Protein AF-A0A9D6LE09-F1 (afdb_monomer)

Foldseek 3Di:
DAPVVLVVLVVCCVVVVDPVVRSVVVPVVAQFDPVLPPVVDTDRNCCCVVPVAAAEAEPPPDDLVRSVSNVVVSLVNDLHKYKYFDADPVSVVSCCVVQVVWDDDVVRNMIIDNDPPPPPCPVVLVVLQPDQEEEAEDFDQLCGQLVSLVSHPHAYEYEFELDDDDVRPRRPNNQVNQVPRPRPRYDYDPYPPSPVSVVVRVVSVVVVVVDVVVDDPD

Sequence (218 aa):
MDHKDLLKLLEEVVKGSVHPEVAAEKLARGPFRRDDELGFANLDHHRSIRHHLGEVVYGESKTCEQLLAIVERFAASAAVPVLSTRLNDEKRAALRERFPQGRENAAARTFTVHAPAVKTSASKIDGVQKASAVVAVAGMEGALPSVVAGLVRAPVFAVPTSVGYGASFGGLAALLAMLNTCAPGVTVSNIDNGFSAAYAACNVVRLLREARREGPVS

Mean predicted aligned error: 16.24 Å

Nearest PDB structures (foldseek):
  8std-assembly3_E  TM=4.845E-01  e=1.124E-14  Lactiplantibacillus plantarum WCFS1
  7mj1-assembly2_C  TM=5.399E-01  e=9.325E-14  Lactiplantibacillus plantarum WCFS1
  8stc-assembly2_D  TM=5.247E-01  e=3.822E-13  Lactiplantibacillus plantarum WCFS1
  8std-assembly3_F  TM=5.424E-01  e=4.345E-13  Lactiplantibacillus plantarum WCFS1
  8stc-assembly3_E  TM=5.249E-01  e=2.790E-12  Lactiplantibacillus plantarum WCFS1

Structure (mmCIF, N/CA/C/O backbone):
data_AF-A0A9D6LE09-F1
#
_entry.id   AF-A0A9D6LE09-F1
#
loop_
_atom_site.group_PDB
_atom_site.id
_atom_site.type_symbol
_atom_site.label_atom_id
_atom_site.label_alt_id
_atom_site.label_comp_id
_atom_site.label_asym_id
_atom_site.label_entity_id
_atom_site.label_seq_id
_atom_site.pdbx_PDB_ins_code
_atom_site.Cartn_x
_atom_site.Cartn_y
_atom_site.Cartn_z
_atom_site.occupancy
_atom_site.B_iso_or_equiv
_atom_site.auth_seq_id
_atom_site.auth_comp_id
_atom_site.auth_asym_id
_atom_site.auth_atom_id
_atom_site.pdbx_PDB_model_num
ATOM 1 N N . MET A 1 1 ? 26.197 -9.637 -10.486 1.00 64.62 1 MET A N 1
ATOM 2 C CA . MET A 1 1 ? 26.465 -10.612 -9.407 1.00 64.62 1 MET A CA 1
ATOM 3 C C . MET A 1 1 ? 25.218 -10.638 -8.550 1.00 64.62 1 MET A C 1
ATOM 5 O O . MET A 1 1 ? 24.712 -9.553 -8.288 1.00 64.62 1 MET A O 1
ATOM 9 N N . ASP A 1 2 ? 24.675 -11.803 -8.207 1.00 61.28 2 ASP A N 1
ATOM 10 C CA . ASP A 1 2 ? 23.570 -11.897 -7.244 1.00 61.28 2 ASP A CA 1
ATOM 11 C C . ASP A 1 2 ? 24.097 -12.139 -5.808 1.00 61.28 2 ASP A C 1
ATOM 13 O O . ASP A 1 2 ? 25.307 -12.202 -5.574 1.00 61.28 2 ASP A O 1
ATOM 17 N N . HIS A 1 3 ? 23.207 -12.235 -4.815 1.00 64.06 3 HIS A N 1
ATOM 18 C CA . HIS A 1 3 ? 23.610 -12.455 -3.417 1.00 64.06 3 HIS A CA 1
ATOM 19 C C . HIS A 1 3 ? 24.342 -13.795 -3.206 1.00 64.06 3 HIS A C 1
ATOM 21 O O . HIS A 1 3 ? 25.210 -13.907 -2.341 1.00 64.06 3 HIS A O 1
ATOM 27 N N . LYS A 1 4 ? 24.002 -14.822 -3.989 1.00 66.25 4 LYS A N 1
ATOM 28 C CA . LYS A 1 4 ? 24.579 -16.164 -3.875 1.00 66.25 4 LYS A CA 1
ATOM 29 C C . LYS A 1 4 ? 25.984 -16.196 -4.477 1.00 66.25 4 LYS A C 1
ATOM 31 O O . LYS A 1 4 ? 26.892 -16.761 -3.873 1.00 66.25 4 LYS A O 1
ATOM 36 N N . ASP A 1 5 ? 26.171 -15.522 -5.609 1.00 71.75 5 ASP A N 1
ATOM 37 C CA . ASP A 1 5 ? 27.468 -15.285 -6.239 1.00 71.75 5 ASP A CA 1
ATOM 38 C C . ASP A 1 5 ? 28.403 -14.487 -5.319 1.00 71.75 5 ASP A C 1
ATOM 40 O O . ASP A 1 5 ? 29.590 -14.796 -5.225 1.00 71.75 5 ASP A O 1
ATOM 44 N N . LEU A 1 6 ? 27.871 -13.475 -4.621 1.00 75.31 6 LEU A N 1
ATOM 45 C CA . LEU A 1 6 ? 28.635 -12.662 -3.675 1.00 75.31 6 LEU A CA 1
ATOM 46 C C . LEU A 1 6 ? 29.128 -13.497 -2.491 1.00 75.31 6 LEU A C 1
ATOM 48 O O . LEU A 1 6 ? 30.311 -13.454 -2.165 1.00 75.31 6 LEU A O 1
ATOM 52 N N . LEU A 1 7 ? 28.242 -14.282 -1.870 1.00 78.88 7 LEU A N 1
ATOM 53 C CA . LEU A 1 7 ? 28.623 -15.172 -0.771 1.00 78.88 7 LEU A CA 1
ATOM 54 C C . LEU A 1 7 ? 29.677 -16.186 -1.211 1.00 78.88 7 LEU A C 1
ATOM 56 O O . LEU A 1 7 ? 30.660 -16.388 -0.504 1.00 78.88 7 LEU A O 1
ATOM 60 N N . LYS A 1 8 ? 29.521 -16.763 -2.405 1.00 81.69 8 LYS A N 1
ATOM 61 C CA . LYS A 1 8 ? 30.507 -17.685 -2.968 1.00 81.69 8 LYS A CA 1
ATOM 62 C C . LYS A 1 8 ? 31.866 -17.012 -3.185 1.00 81.69 8 LYS A C 1
ATOM 64 O O . LYS A 1 8 ? 32.886 -17.585 -2.820 1.00 81.69 8 LYS A O 1
ATOM 69 N N . LEU A 1 9 ? 31.890 -15.787 -3.714 1.00 80.88 9 LEU A N 1
ATOM 70 C CA . LEU A 1 9 ? 33.126 -15.020 -3.883 1.00 80.88 9 LEU A CA 1
ATOM 71 C C . LEU A 1 9 ? 33.801 -14.730 -2.533 1.00 80.88 9 LEU A C 1
ATOM 73 O O . LEU A 1 9 ? 35.017 -14.856 -2.417 1.00 80.88 9 LEU A O 1
ATOM 77 N N . LEU A 1 10 ? 33.027 -14.375 -1.505 1.00 82.88 10 LEU A N 1
ATOM 78 C CA . LEU A 1 10 ? 33.550 -14.145 -0.155 1.00 82.88 10 LEU A CA 1
ATOM 79 C C . LEU A 1 10 ? 34.091 -15.437 0.474 1.00 82.88 10 LEU A C 1
ATOM 81 O O . LEU A 1 10 ? 35.157 -15.416 1.084 1.00 82.88 10 LEU A O 1
ATOM 85 N N . GLU A 1 11 ? 33.417 -16.572 0.283 1.00 87.50 11 GLU A N 1
ATOM 86 C CA . GLU A 1 11 ? 33.920 -17.882 0.712 1.00 87.50 11 GLU A CA 1
ATOM 87 C C . GLU A 1 11 ? 35.229 -18.262 0.010 1.00 87.50 11 GLU A C 1
ATOM 89 O O . GLU A 1 11 ? 36.125 -18.822 0.640 1.00 87.50 11 GLU A O 1
ATOM 94 N N . GLU A 1 12 ? 35.364 -17.960 -1.282 1.00 84.56 12 GLU A N 1
ATOM 95 C CA . GLU A 1 12 ? 36.593 -18.191 -2.049 1.00 84.56 12 GLU A CA 1
ATOM 96 C C . GLU A 1 12 ? 37.754 -17.311 -1.557 1.00 84.56 12 GLU A C 1
ATOM 98 O O . GLU A 1 12 ? 38.899 -17.767 -1.542 1.00 84.56 12 GLU A O 1
ATOM 103 N N . VAL A 1 13 ? 37.473 -16.091 -1.085 1.00 89.44 13 VAL A N 1
ATOM 104 C CA . VAL A 1 13 ? 38.469 -15.228 -0.426 1.00 89.44 13 VAL A CA 1
ATOM 105 C C . VAL A 1 13 ? 38.877 -15.800 0.932 1.00 89.44 13 VAL A C 1
ATOM 107 O O . VAL A 1 13 ? 40.068 -15.904 1.217 1.00 89.44 13 VAL A O 1
ATOM 110 N N . VAL A 1 14 ? 37.914 -16.244 1.748 1.00 90.06 14 VAL A N 1
ATOM 111 C CA . VAL A 1 14 ? 38.185 -16.880 3.053 1.00 90.06 14 VAL A CA 1
ATOM 112 C C . VAL A 1 14 ? 39.019 -18.156 2.894 1.00 90.06 14 VAL A C 1
ATOM 114 O O . VAL A 1 14 ? 39.905 -18.419 3.702 1.00 90.06 14 VAL A O 1
ATOM 117 N N . LYS A 1 15 ? 38.780 -18.933 1.832 1.00 90.81 15 LYS A N 1
ATOM 118 C CA . 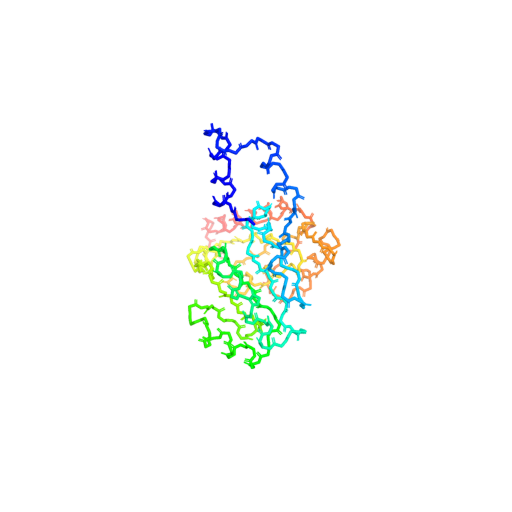LYS A 1 15 ? 39.552 -20.141 1.488 1.00 90.81 15 LYS A CA 1
ATOM 119 C C . LYS A 1 15 ? 40.916 -19.840 0.849 1.00 90.81 15 LYS A C 1
ATOM 121 O O . LYS A 1 15 ? 41.632 -20.775 0.502 1.00 90.81 15 LYS A O 1
ATOM 126 N N . GLY A 1 16 ? 41.267 -18.567 0.644 1.00 86.25 16 GLY A N 1
ATOM 127 C CA . GLY A 1 16 ? 42.520 -18.143 0.008 1.00 86.25 16 GLY A CA 1
ATOM 128 C C . GLY A 1 16 ? 42.601 -18.437 -1.493 1.00 86.25 16 GLY A C 1
ATOM 129 O O . GLY A 1 16 ? 43.662 -18.302 -2.092 1.00 86.25 16 GLY A O 1
ATOM 130 N N . SER A 1 17 ? 41.491 -18.846 -2.112 1.00 88.06 17 SER A N 1
ATOM 131 C CA . SER A 1 17 ? 41.413 -19.190 -3.538 1.00 88.06 17 SER A CA 1
ATOM 132 C C . SER A 1 17 ? 41.313 -17.949 -4.433 1.00 88.06 17 SER A C 1
ATOM 134 O O . SER A 1 17 ? 41.648 -18.006 -5.614 1.00 88.06 17 SER A O 1
ATOM 136 N N . VAL A 1 18 ? 40.865 -16.819 -3.878 1.00 86.50 18 VAL A N 1
ATOM 137 C CA . VAL A 1 18 ? 40.804 -15.513 -4.546 1.00 86.50 18 VAL A CA 1
ATOM 138 C C . VAL A 1 18 ? 41.470 -14.469 -3.652 1.00 86.50 18 VAL A C 1
ATOM 140 O O . VAL A 1 18 ? 41.096 -14.318 -2.492 1.00 86.50 18 VAL A O 1
ATOM 143 N N . HIS A 1 19 ? 42.444 -13.726 -4.186 1.00 87.56 19 HIS A N 1
ATOM 144 C CA . HIS A 1 19 ? 43.082 -12.640 -3.437 1.00 87.56 19 HIS A CA 1
ATOM 145 C C . HIS A 1 19 ? 42.076 -11.496 -3.187 1.00 87.56 19 HIS A C 1
ATOM 147 O O . HIS A 1 19 ? 41.323 -11.159 -4.110 1.00 87.56 19 HIS A O 1
ATOM 153 N N . PRO A 1 20 ? 42.057 -10.862 -1.996 1.00 83.81 20 PRO A N 1
ATOM 154 C CA . PRO A 1 20 ? 41.112 -9.789 -1.671 1.00 83.81 20 PRO A CA 1
ATOM 155 C C . PRO A 1 20 ? 41.082 -8.645 -2.693 1.00 83.81 20 PRO A C 1
ATOM 157 O O . PRO A 1 20 ? 40.014 -8.121 -2.993 1.00 83.81 20 PRO A O 1
ATOM 160 N N . GLU A 1 21 ? 42.226 -8.299 -3.283 1.00 80.38 21 GLU A N 1
ATOM 161 C CA . GLU A 1 21 ? 42.337 -7.256 -4.317 1.00 80.38 21 GLU A CA 1
ATOM 162 C C . GLU A 1 21 ? 41.597 -7.640 -5.607 1.00 80.38 21 GLU A C 1
ATOM 164 O O . GLU A 1 21 ? 40.869 -6.832 -6.178 1.00 80.38 21 GLU A O 1
ATOM 169 N N . VAL A 1 22 ? 41.688 -8.907 -6.017 1.00 78.38 22 VAL A N 1
ATOM 170 C CA . VAL A 1 22 ? 40.982 -9.436 -7.195 1.00 78.38 22 VAL A CA 1
ATOM 171 C C . VAL A 1 22 ? 39.473 -9.507 -6.938 1.00 78.38 22 VAL A C 1
ATOM 173 O O . VAL A 1 22 ? 38.665 -9.251 -7.835 1.00 78.38 22 VAL A O 1
ATOM 176 N N . ALA A 1 23 ? 39.063 -9.834 -5.710 1.00 78.56 23 ALA A N 1
ATOM 177 C CA . ALA A 1 23 ? 37.659 -9.771 -5.312 1.00 78.56 23 ALA A CA 1
ATOM 178 C C . ALA A 1 23 ? 37.141 -8.322 -5.298 1.00 78.56 23 ALA A C 1
ATOM 180 O O . ALA A 1 23 ? 36.052 -8.061 -5.812 1.00 78.56 23 ALA A O 1
ATOM 181 N N . ALA A 1 24 ? 37.934 -7.376 -4.785 1.00 76.88 24 ALA A N 1
ATOM 182 C CA . ALA A 1 24 ? 37.601 -5.956 -4.768 1.00 76.88 24 ALA A CA 1
ATOM 183 C C . ALA A 1 24 ? 37.444 -5.388 -6.186 1.00 76.88 24 ALA A C 1
ATOM 185 O O . ALA A 1 24 ? 36.467 -4.691 -6.445 1.00 76.88 24 ALA A O 1
ATOM 186 N N . GLU A 1 25 ? 38.311 -5.750 -7.137 1.00 73.38 25 GLU A N 1
ATOM 187 C CA . GLU A 1 25 ? 38.154 -5.362 -8.546 1.00 73.38 25 GLU A CA 1
ATOM 188 C C . GLU A 1 25 ? 36.877 -5.933 -9.178 1.00 73.38 25 GLU A C 1
ATOM 190 O O . GLU A 1 25 ? 36.169 -5.228 -9.902 1.00 73.38 25 GLU A O 1
ATOM 195 N N . LYS A 1 26 ? 36.536 -7.198 -8.890 1.00 69.31 26 LYS A N 1
ATOM 196 C CA . LYS A 1 26 ? 35.285 -7.814 -9.366 1.00 69.31 26 LYS A CA 1
ATOM 197 C C . LYS A 1 26 ? 34.045 -7.103 -8.816 1.00 69.31 26 LYS A C 1
ATOM 199 O O . LYS A 1 26 ? 33.058 -6.989 -9.539 1.00 69.31 26 LYS A O 1
ATOM 204 N N . LEU A 1 27 ? 34.100 -6.605 -7.581 1.00 69.88 27 LEU A N 1
ATOM 205 C CA . LEU A 1 27 ? 33.035 -5.803 -6.969 1.00 69.88 27 LEU A CA 1
ATOM 206 C C . LEU A 1 27 ? 33.007 -4.365 -7.517 1.00 69.88 27 LEU A C 1
ATOM 208 O O . LEU A 1 27 ? 31.929 -3.817 -7.757 1.00 69.88 27 LEU A O 1
ATOM 212 N N . ALA A 1 28 ? 34.178 -3.777 -7.778 1.00 64.12 28 ALA A N 1
ATOM 213 C CA . ALA A 1 28 ? 34.346 -2.415 -8.286 1.00 64.12 28 ALA A CA 1
ATOM 214 C C . ALA A 1 28 ? 33.878 -2.236 -9.740 1.00 64.12 28 ALA A C 1
ATOM 216 O O . ALA A 1 28 ? 33.571 -1.116 -10.145 1.00 64.12 28 ALA A O 1
ATOM 217 N N . ARG A 1 29 ? 33.746 -3.324 -10.518 1.00 63.09 29 ARG A N 1
ATOM 218 C CA . ARG A 1 29 ? 33.153 -3.298 -11.874 1.00 63.09 29 ARG A CA 1
ATOM 219 C C . ARG A 1 29 ? 31.690 -2.826 -11.907 1.00 63.09 29 ARG A C 1
ATOM 221 O O . ARG A 1 29 ? 31.196 -2.506 -12.984 1.00 63.09 29 ARG A O 1
ATOM 228 N N . GLY A 1 30 ? 31.029 -2.705 -10.754 1.00 55.38 30 GLY A N 1
ATOM 229 C CA . GLY A 1 30 ? 29.720 -2.066 -10.641 1.00 55.38 30 GLY A CA 1
ATOM 230 C C . GLY A 1 30 ? 28.547 -2.939 -11.123 1.00 55.38 30 GLY A C 1
ATOM 231 O O . GLY A 1 30 ? 28.732 -4.109 -11.447 1.00 55.38 30 GLY A O 1
ATOM 232 N N . PRO A 1 31 ? 27.314 -2.396 -11.118 1.00 55.25 31 PRO A N 1
ATOM 233 C CA . PRO A 1 31 ? 26.071 -3.153 -11.330 1.00 55.25 31 PRO A CA 1
ATOM 234 C C . PRO A 1 31 ? 25.838 -3.704 -12.739 1.00 55.25 31 PRO A C 1
ATOM 236 O O . PRO A 1 31 ? 24.946 -4.536 -12.923 1.00 55.25 31 PRO A O 1
ATOM 239 N N . PHE A 1 32 ? 26.614 -3.233 -13.713 1.00 53.47 32 PHE A N 1
ATOM 240 C CA . PHE A 1 32 ? 26.412 -3.473 -15.135 1.00 53.47 32 PHE A CA 1
ATOM 241 C C . PHE A 1 32 ? 27.483 -4.442 -15.641 1.00 53.47 32 PHE A C 1
ATOM 243 O O . PHE A 1 32 ? 28.681 -4.168 -15.554 1.00 53.47 32 PHE A O 1
ATOM 250 N N . ARG A 1 33 ? 27.070 -5.603 -16.152 1.00 57.62 33 ARG A N 1
ATOM 251 C CA . ARG A 1 33 ? 27.980 -6.550 -16.810 1.00 57.62 33 ARG A CA 1
ATOM 252 C C . ARG A 1 33 ? 28.141 -6.124 -18.271 1.00 57.62 33 ARG A C 1
ATOM 254 O O . ARG A 1 33 ? 27.142 -6.022 -18.971 1.00 57.62 33 ARG A O 1
ATOM 261 N N . ARG A 1 34 ? 29.381 -5.921 -18.738 1.00 51.19 34 ARG A N 1
ATOM 262 C CA . ARG A 1 34 ? 29.665 -5.570 -20.150 1.00 51.19 34 ARG A CA 1
ATOM 263 C C . ARG A 1 34 ? 29.184 -6.648 -21.129 1.00 51.19 34 ARG A C 1
ATOM 265 O O . ARG A 1 34 ? 28.843 -6.343 -22.260 1.00 51.19 34 ARG A O 1
ATOM 272 N N . ASP A 1 35 ? 29.111 -7.890 -20.662 1.00 51.97 35 ASP A N 1
ATOM 273 C CA . ASP A 1 35 ? 28.724 -9.065 -21.447 1.00 51.97 35 ASP A CA 1
ATOM 274 C C . ASP A 1 35 ? 27.186 -9.262 -21.507 1.00 51.97 35 ASP A C 1
ATOM 276 O O . ASP A 1 35 ? 26.704 -10.142 -22.217 1.00 51.97 35 ASP A O 1
ATOM 280 N N . ASP A 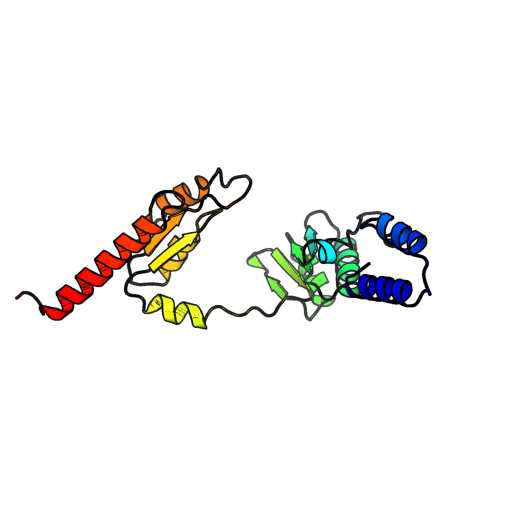1 36 ? 26.417 -8.459 -20.751 1.00 52.56 36 ASP A N 1
ATOM 281 C CA . ASP A 1 36 ? 24.944 -8.502 -20.631 1.00 52.56 36 ASP A CA 1
ATOM 282 C C . ASP A 1 36 ? 24.262 -7.233 -21.190 1.00 52.56 36 ASP A C 1
ATOM 284 O O . ASP A 1 36 ? 23.060 -7.025 -20.996 1.00 52.56 36 ASP A O 1
ATOM 288 N N . GLU A 1 37 ? 25.003 -6.364 -21.880 1.00 55.97 37 GLU A N 1
ATOM 289 C CA . GLU A 1 37 ? 24.429 -5.196 -22.546 1.00 55.97 37 GLU A CA 1
ATOM 290 C C . GLU A 1 37 ? 23.593 -5.649 -23.746 1.00 55.97 37 GLU A C 1
ATOM 292 O O . GLU A 1 37 ? 24.106 -6.113 -24.762 1.00 55.97 37 GLU A O 1
ATOM 297 N N . LEU A 1 38 ? 22.273 -5.476 -23.653 1.00 60.38 38 LEU A N 1
ATOM 298 C CA . LEU A 1 38 ? 21.347 -5.815 -24.737 1.00 60.38 38 LEU A CA 1
ATOM 299 C C . LEU A 1 38 ? 21.451 -4.842 -25.932 1.00 60.38 38 LEU A C 1
ATOM 301 O O . LEU A 1 38 ? 20.648 -4.910 -26.855 1.00 60.38 38 LEU A O 1
ATOM 305 N N . GLY A 1 39 ? 22.375 -3.876 -25.905 1.00 59.19 39 GLY A N 1
ATOM 306 C CA . GLY A 1 39 ? 22.512 -2.802 -26.897 1.00 59.19 39 GLY A CA 1
ATOM 307 C C . GLY A 1 39 ? 21.420 -1.722 -26.823 1.00 59.19 39 GLY A C 1
ATOM 308 O O . GLY A 1 39 ? 21.651 -0.590 -27.233 1.00 59.19 39 GLY A O 1
ATOM 309 N N . PHE A 1 40 ? 20.251 -2.034 -26.253 1.00 63.53 40 PHE A N 1
ATOM 310 C CA . PHE A 1 40 ? 19.122 -1.107 -26.067 1.00 63.53 40 PHE A CA 1
ATOM 311 C C . PHE A 1 40 ? 18.756 -0.847 -24.594 1.00 63.53 40 PHE A C 1
ATOM 313 O O . PHE A 1 40 ? 17.870 -0.037 -24.312 1.00 63.53 40 PHE A O 1
ATOM 320 N N . ALA A 1 41 ? 19.392 -1.540 -23.645 1.00 54.22 41 ALA A N 1
ATOM 321 C CA . ALA A 1 41 ? 19.169 -1.352 -22.213 1.00 54.22 41 ALA A CA 1
ATOM 322 C C . ALA A 1 41 ? 20.382 -1.807 -21.388 1.00 54.22 41 ALA A C 1
ATOM 324 O O . ALA A 1 41 ? 20.922 -2.887 -21.625 1.00 54.22 41 ALA A O 1
ATOM 325 N N . ASN A 1 42 ? 20.733 -1.015 -20.370 1.00 64.00 42 ASN A N 1
ATOM 326 C CA . ASN A 1 42 ? 21.735 -1.372 -19.366 1.00 64.00 42 ASN A CA 1
ATOM 327 C C . ASN A 1 42 ? 21.032 -1.981 -18.151 1.00 64.00 42 ASN A C 1
ATOM 329 O O . ASN A 1 42 ? 20.235 -1.313 -17.489 1.00 64.00 42 ASN A O 1
ATOM 333 N N . LEU A 1 43 ? 21.307 -3.254 -17.872 1.00 63.16 43 LEU A N 1
ATOM 334 C CA . LEU A 1 43 ? 20.669 -3.998 -16.788 1.00 63.16 43 LEU A CA 1
ATOM 335 C C . LEU A 1 43 ? 21.460 -3.834 -15.482 1.00 63.16 43 LEU A C 1
ATOM 337 O O . LEU A 1 43 ? 22.631 -4.204 -15.406 1.00 63.16 43 LEU A O 1
ATOM 341 N N . ASP A 1 44 ? 20.819 -3.282 -14.448 1.00 63.94 44 ASP A N 1
ATOM 342 C CA . ASP A 1 44 ? 21.384 -3.188 -13.096 1.00 63.94 44 ASP A CA 1
ATOM 343 C C . ASP A 1 44 ? 21.111 -4.489 -12.337 1.00 63.94 44 ASP A C 1
ATOM 345 O O . ASP A 1 44 ? 20.024 -4.701 -11.810 1.00 63.94 44 ASP A O 1
ATOM 349 N N . HIS A 1 45 ? 22.105 -5.371 -12.267 1.00 63.56 45 HIS A N 1
ATOM 350 C CA . HIS A 1 45 ? 21.962 -6.648 -11.567 1.00 63.56 45 HIS A CA 1
ATOM 351 C C . HIS A 1 45 ? 22.291 -6.5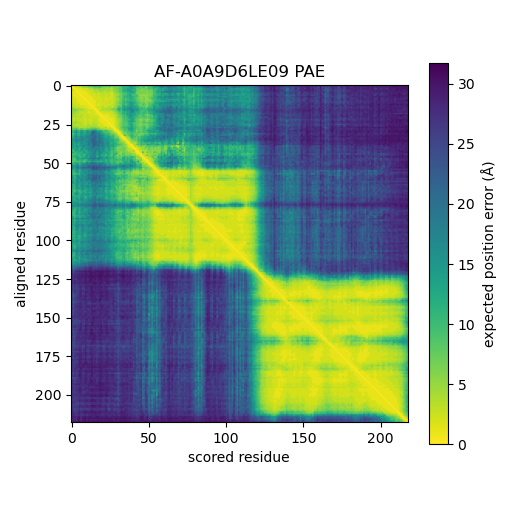67 -10.065 1.00 63.56 45 HIS A C 1
ATOM 353 O O . HIS A 1 45 ? 22.035 -7.531 -9.346 1.00 63.56 45 HIS A O 1
ATOM 359 N N . HIS A 1 46 ? 22.857 -5.458 -9.560 1.00 60.84 46 HIS A N 1
ATOM 360 C CA . HIS A 1 46 ? 23.197 -5.323 -8.128 1.00 60.84 46 HIS A CA 1
ATOM 361 C C . HIS A 1 46 ? 22.074 -4.691 -7.306 1.00 60.84 46 HIS A C 1
ATOM 363 O O . HIS A 1 46 ? 22.186 -4.577 -6.083 1.00 60.84 46 HIS A O 1
ATOM 369 N N . ARG A 1 47 ? 20.983 -4.260 -7.937 1.00 54.28 47 ARG A N 1
ATOM 370 C CA . ARG A 1 47 ? 19.849 -3.655 -7.237 1.00 54.28 47 ARG A CA 1
ATOM 371 C C . ARG A 1 47 ? 19.215 -4.590 -6.203 1.00 54.28 47 ARG A C 1
ATOM 373 O O . ARG A 1 47 ? 18.889 -4.141 -5.105 1.00 54.28 47 ARG A O 1
ATOM 380 N N . SER A 1 48 ? 19.123 -5.885 -6.505 1.00 53.25 48 SER A N 1
ATOM 381 C CA . SER A 1 48 ? 18.627 -6.918 -5.581 1.00 53.25 48 SER A CA 1
ATOM 382 C C . SER A 1 48 ? 19.504 -7.061 -4.326 1.00 53.25 48 SER A C 1
ATOM 384 O O . SER A 1 48 ? 18.978 -7.236 -3.226 1.00 53.25 48 SER A O 1
ATOM 386 N N . ILE A 1 49 ? 20.826 -6.900 -4.473 1.00 53.50 49 ILE A N 1
ATOM 387 C CA . ILE A 1 49 ? 21.806 -6.901 -3.375 1.00 53.50 49 ILE A CA 1
ATOM 388 C C . ILE A 1 49 ? 21.663 -5.640 -2.517 1.00 53.50 49 ILE A C 1
ATOM 390 O O . ILE A 1 49 ? 21.745 -5.717 -1.296 1.00 53.50 49 ILE A O 1
ATOM 394 N N . ARG A 1 50 ? 21.436 -4.477 -3.140 1.00 52.09 50 ARG A N 1
ATOM 395 C CA . ARG A 1 50 ? 21.383 -3.186 -2.434 1.00 52.09 50 ARG A CA 1
ATOM 396 C C . ARG A 1 50 ? 20.050 -2.905 -1.743 1.00 52.09 50 ARG A C 1
ATOM 398 O O . ARG A 1 50 ? 20.032 -2.161 -0.767 1.00 52.09 50 ARG A O 1
ATOM 405 N N . HIS A 1 51 ? 18.943 -3.447 -2.254 1.00 44.72 51 HIS A N 1
ATOM 406 C CA . HIS A 1 51 ? 17.603 -3.026 -1.827 1.00 44.72 51 HIS A CA 1
ATOM 407 C C . HIS A 1 51 ? 16.615 -4.160 -1.537 1.00 44.72 51 HIS A C 1
ATOM 409 O O . HIS A 1 51 ? 15.508 -3.864 -1.097 1.00 44.72 51 HIS A O 1
ATOM 415 N N . HIS A 1 52 ? 16.965 -5.428 -1.787 1.00 48.03 52 HIS A N 1
ATOM 416 C CA . HIS A 1 52 ? 16.069 -6.586 -1.604 1.00 48.03 52 HIS A CA 1
ATOM 417 C C . HIS A 1 52 ? 14.706 -6.477 -2.324 1.00 48.03 52 HIS A C 1
ATOM 419 O O . HIS A 1 52 ? 13.765 -7.202 -2.002 1.00 48.03 52 HIS A O 1
ATOM 425 N N . LEU A 1 53 ? 14.580 -5.572 -3.298 1.00 43.91 53 LEU A N 1
ATOM 426 C CA . LEU A 1 53 ? 13.356 -5.309 -4.049 1.00 43.91 53 LEU A CA 1
ATOM 427 C C . LEU A 1 53 ? 13.461 -5.915 -5.450 1.00 43.91 53 LEU A C 1
ATOM 429 O O . LEU A 1 53 ? 14.539 -5.956 -6.041 1.00 43.91 53 LEU A O 1
ATOM 433 N N . GLY A 1 54 ? 12.324 -6.386 -5.960 1.00 58.19 54 GLY A N 1
ATOM 434 C CA . GLY A 1 54 ? 12.197 -6.896 -7.321 1.00 58.19 54 GLY A CA 1
ATOM 435 C C . GLY A 1 54 ? 12.466 -5.837 -8.396 1.00 58.19 54 GLY A C 1
ATOM 436 O O . GLY A 1 54 ? 12.367 -4.634 -8.141 1.00 58.19 54 GLY A O 1
ATOM 437 N N . GLU A 1 55 ? 12.785 -6.279 -9.609 1.00 70.00 55 GLU A N 1
ATOM 438 C CA . GLU A 1 55 ? 13.054 -5.387 -10.738 1.00 70.00 55 GLU A CA 1
ATOM 439 C C . GLU A 1 55 ? 11.778 -4.842 -11.369 1.00 70.00 55 GLU A C 1
ATOM 441 O O . GLU A 1 55 ? 10.760 -5.531 -11.427 1.00 70.00 55 GLU A O 1
ATOM 446 N N . VAL A 1 56 ? 11.825 -3.604 -11.873 1.00 74.62 56 VAL A N 1
ATOM 447 C CA . VAL A 1 56 ? 10.684 -2.981 -12.561 1.00 74.62 56 VAL A CA 1
ATOM 448 C C . VAL A 1 56 ? 11.064 -2.632 -13.992 1.00 74.62 56 VAL A C 1
ATOM 450 O O . VAL A 1 56 ? 11.938 -1.802 -14.232 1.00 74.62 56 VAL A O 1
ATOM 453 N N . VAL A 1 57 ? 10.359 -3.222 -14.955 1.00 82.31 57 VAL A N 1
ATOM 454 C CA . VAL A 1 57 ? 10.560 -2.981 -16.383 1.00 82.31 57 VAL A CA 1
ATOM 455 C C . VAL A 1 57 ? 9.459 -2.062 -16.904 1.00 82.31 57 VAL A C 1
ATOM 457 O O . VAL A 1 57 ? 8.271 -2.386 -16.897 1.00 82.31 57 VAL A O 1
ATOM 460 N N . TYR A 1 58 ? 9.849 -0.884 -17.383 1.00 81.12 58 TYR A N 1
ATOM 461 C CA . TYR A 1 58 ? 8.938 0.028 -18.071 1.00 81.12 58 TYR A CA 1
ATOM 462 C C . TYR A 1 58 ? 8.636 -0.491 -19.483 1.00 81.12 58 TYR A C 1
ATOM 464 O O . TYR A 1 58 ? 9.545 -0.536 -20.313 1.00 81.12 58 TYR A O 1
ATOM 472 N N . GLY A 1 59 ? 7.402 -0.916 -19.755 1.00 81.12 59 GLY A N 1
ATOM 473 C CA . GLY A 1 59 ? 7.046 -1.590 -21.007 1.00 81.12 59 GLY A CA 1
ATOM 474 C C . GLY A 1 59 ? 6.537 -0.680 -22.125 1.00 81.12 59 GLY A C 1
ATOM 475 O O . GLY A 1 59 ? 6.539 -1.102 -23.277 1.00 81.12 59 GLY A O 1
ATOM 476 N N . GLU A 1 60 ? 6.114 0.554 -21.835 1.00 78.38 60 GLU A N 1
ATOM 477 C CA . GLU A 1 60 ? 5.451 1.431 -22.818 1.00 78.38 60 GLU A CA 1
ATOM 478 C C . GLU A 1 60 ? 6.346 1.740 -24.029 1.00 78.38 60 GLU A C 1
ATOM 480 O O . GLU A 1 60 ? 5.911 1.557 -25.163 1.00 78.38 60 GLU A O 1
ATOM 485 N N . SER A 1 61 ? 7.617 2.080 -23.795 1.00 78.88 61 SER A N 1
ATOM 486 C CA . SER A 1 61 ? 8.582 2.459 -24.838 1.00 78.88 61 SER A CA 1
ATOM 487 C C . SER A 1 61 ? 9.354 1.298 -25.482 1.00 78.88 61 SER A C 1
ATOM 489 O O . SER A 1 61 ? 10.190 1.546 -26.344 1.00 78.88 61 SER A O 1
ATOM 491 N N . LYS A 1 62 ? 9.122 0.046 -25.067 1.00 85.31 62 LYS A N 1
ATOM 492 C CA . LYS A 1 62 ? 9.881 -1.130 -25.540 1.00 85.31 62 LYS A CA 1
ATOM 493 C C . LYS A 1 62 ? 9.089 -1.946 -26.553 1.00 85.31 62 LYS A C 1
ATOM 495 O O . LYS A 1 62 ? 7.871 -2.040 -26.413 1.00 85.31 62 LYS A O 1
ATOM 500 N N . THR A 1 63 ? 9.741 -2.578 -27.525 1.00 91.06 63 THR A N 1
ATOM 501 C CA . THR A 1 63 ? 9.077 -3.593 -28.367 1.00 91.06 63 THR A CA 1
ATOM 502 C C . THR A 1 63 ? 8.775 -4.860 -27.554 1.00 91.06 63 THR A C 1
ATOM 504 O O . THR A 1 63 ? 9.315 -5.045 -26.459 1.00 91.06 63 THR A O 1
ATOM 507 N N . CYS A 1 64 ? 7.900 -5.736 -28.060 1.00 89.94 64 CYS A N 1
ATOM 508 C CA . CYS A 1 64 ? 7.602 -7.023 -27.418 1.00 89.94 64 CYS A CA 1
ATOM 509 C C . CYS A 1 64 ? 8.876 -7.859 -27.216 1.00 89.94 64 CYS A C 1
ATOM 511 O O . CYS A 1 64 ? 9.129 -8.344 -26.117 1.00 89.94 64 CYS A O 1
ATOM 513 N N . GLU A 1 65 ? 9.722 -7.937 -28.242 1.00 88.75 65 GLU A N 1
ATOM 514 C CA . GLU A 1 65 ? 10.999 -8.658 -28.212 1.00 88.75 65 GLU A CA 1
ATOM 515 C C . GLU A 1 65 ? 11.958 -8.089 -27.159 1.00 88.75 65 GLU A C 1
ATOM 517 O O . GLU A 1 65 ? 12.494 -8.827 -26.334 1.00 88.75 65 GLU A O 1
ATOM 522 N N . GLN A 1 66 ? 12.122 -6.761 -27.126 1.00 86.00 66 GLN A N 1
ATOM 523 C CA . GLN A 1 66 ? 12.979 -6.087 -26.145 1.00 86.00 66 GLN A CA 1
ATOM 524 C C . GLN A 1 66 ? 12.486 -6.303 -24.713 1.00 86.00 66 GLN A C 1
ATOM 526 O O . GLN A 1 66 ? 13.280 -6.503 -23.796 1.00 86.00 66 GLN A O 1
ATOM 531 N N . LEU A 1 67 ? 11.168 -6.246 -24.508 1.00 88.62 67 LEU A N 1
ATOM 532 C CA . LEU A 1 67 ? 10.556 -6.477 -23.207 1.00 88.62 67 LEU A CA 1
ATOM 533 C C . LEU A 1 67 ? 10.805 -7.910 -22.726 1.00 88.62 67 LEU A C 1
ATOM 535 O O . LEU A 1 67 ? 11.230 -8.094 -21.586 1.00 88.62 67 LEU A O 1
AT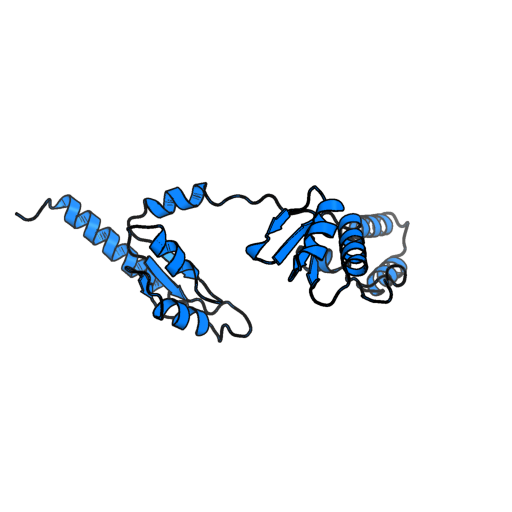OM 539 N N . LEU A 1 68 ? 10.576 -8.902 -23.588 1.00 90.44 68 LEU A N 1
ATOM 540 C CA . LEU A 1 68 ? 10.801 -10.310 -23.268 1.00 90.44 68 LEU A CA 1
ATOM 541 C C . LEU A 1 68 ? 12.268 -10.582 -22.934 1.00 90.44 68 LEU A C 1
ATOM 543 O O . LEU A 1 68 ? 12.540 -11.159 -21.886 1.00 90.44 68 LEU A O 1
ATOM 547 N N . ALA A 1 69 ? 13.204 -10.087 -23.749 1.00 87.12 69 ALA A N 1
ATOM 548 C CA . ALA A 1 69 ? 14.637 -10.267 -23.518 1.00 87.12 69 ALA A CA 1
ATOM 549 C C . ALA A 1 69 ? 15.083 -9.731 -22.145 1.00 87.12 69 ALA A C 1
ATOM 551 O O . ALA A 1 69 ? 15.830 -10.391 -21.422 1.00 87.12 69 ALA A O 1
ATOM 552 N N . ILE A 1 70 ? 14.582 -8.556 -21.748 1.00 84.06 70 ILE A N 1
ATOM 553 C CA . ILE A 1 70 ? 14.884 -7.964 -20.437 1.00 84.06 70 ILE A CA 1
ATOM 554 C C . ILE A 1 70 ? 14.303 -8.815 -19.305 1.00 84.06 70 ILE A C 1
ATOM 556 O O . ILE A 1 70 ? 14.998 -9.115 -18.332 1.00 84.06 70 ILE A O 1
ATOM 560 N N . VAL A 1 71 ? 13.027 -9.196 -19.412 1.00 86.19 71 VAL A N 1
ATOM 561 C CA . VAL A 1 71 ? 12.338 -9.963 -18.365 1.00 86.19 71 VAL A CA 1
ATOM 562 C C . VAL A 1 71 ? 12.965 -11.347 -18.202 1.00 86.19 71 VAL A C 1
ATOM 564 O O . VAL A 1 71 ? 13.172 -11.774 -17.069 1.00 86.19 71 VAL A O 1
ATOM 567 N N . GLU A 1 72 ? 13.335 -12.018 -19.295 1.00 87.19 72 GLU A N 1
ATOM 568 C CA . GLU A 1 72 ? 14.050 -13.299 -19.265 1.00 87.19 72 GLU A CA 1
ATOM 569 C C . GLU A 1 72 ? 15.387 -13.190 -18.537 1.00 87.19 72 GLU A C 1
ATOM 571 O O . GLU A 1 72 ? 15.683 -14.013 -17.669 1.00 87.19 72 GLU A O 1
ATOM 576 N N . ARG A 1 73 ? 16.185 -12.159 -18.842 1.00 81.00 73 ARG A N 1
ATOM 577 C CA . ARG A 1 73 ? 17.512 -11.994 -18.233 1.00 81.00 73 ARG A CA 1
ATOM 578 C C . ARG A 1 73 ? 17.423 -11.798 -16.724 1.00 81.00 73 ARG A C 1
ATOM 580 O O . ARG A 1 73 ? 18.210 -12.385 -15.977 1.00 81.00 73 ARG A O 1
ATOM 587 N N . PHE A 1 74 ? 16.445 -11.017 -16.267 1.00 76.06 74 PHE A N 1
ATOM 588 C CA . PHE A 1 74 ? 16.184 -10.851 -14.839 1.00 76.06 74 PHE A CA 1
ATOM 589 C C . PHE A 1 74 ? 15.616 -12.117 -14.196 1.00 76.06 74 PHE A C 1
ATOM 591 O O . PHE A 1 74 ? 16.091 -12.515 -13.134 1.00 76.06 74 PHE A O 1
ATOM 598 N N . ALA A 1 75 ? 14.667 -12.787 -14.852 1.00 76.50 75 ALA A N 1
ATOM 599 C CA . ALA A 1 75 ? 14.057 -14.012 -14.342 1.00 76.50 75 ALA A CA 1
ATOM 600 C C . ALA A 1 75 ? 15.052 -15.180 -14.225 1.00 76.50 75 ALA A C 1
ATOM 602 O O . ALA A 1 75 ? 14.867 -16.032 -13.355 1.00 76.50 75 ALA A O 1
ATOM 603 N N . ALA A 1 76 ? 16.087 -15.216 -15.074 1.00 74.50 76 ALA A N 1
ATOM 604 C CA . ALA A 1 76 ? 17.151 -16.220 -15.055 1.00 74.50 76 ALA A CA 1
ATOM 605 C C . ALA A 1 76 ? 18.217 -15.961 -13.978 1.00 74.50 76 ALA A C 1
ATOM 607 O O . ALA A 1 76 ? 18.818 -16.904 -13.470 1.00 74.50 76 ALA A O 1
ATOM 608 N N . SER A 1 77 ? 18.461 -14.690 -13.641 1.00 61.00 77 SER A N 1
ATOM 609 C CA . SER A 1 77 ? 19.593 -14.287 -12.795 1.00 61.00 77 SER A CA 1
ATOM 610 C C . SER A 1 77 ? 19.239 -14.138 -11.317 1.00 61.00 77 SER A C 1
ATOM 612 O O . SER A 1 77 ? 20.140 -14.070 -10.491 1.00 61.00 77 SER A O 1
ATOM 614 N N . ALA A 1 78 ? 17.957 -14.031 -10.958 1.00 55.22 78 ALA A N 1
ATOM 615 C CA . ALA A 1 78 ? 17.553 -13.878 -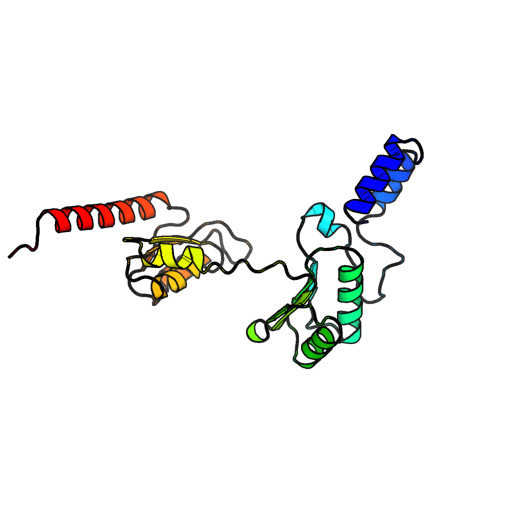9.567 1.00 55.22 78 ALA A CA 1
ATOM 616 C C . ALA A 1 78 ? 16.125 -14.392 -9.334 1.00 55.22 78 ALA A C 1
ATOM 618 O O . ALA A 1 78 ? 15.206 -14.083 -10.088 1.00 55.22 78 ALA A O 1
ATOM 619 N N . ALA A 1 79 ? 15.913 -15.108 -8.225 1.00 63.75 79 ALA A N 1
ATOM 620 C CA . ALA A 1 79 ? 14.588 -15.507 -7.730 1.00 63.75 79 ALA A CA 1
ATOM 621 C C . ALA A 1 79 ? 13.807 -14.322 -7.114 1.00 63.75 79 ALA A C 1
ATOM 623 O O . ALA A 1 79 ? 13.101 -14.476 -6.117 1.00 63.75 79 ALA A O 1
ATOM 624 N N . VAL A 1 80 ? 13.982 -13.118 -7.663 1.00 67.06 80 VAL A N 1
ATOM 625 C CA . VAL A 1 80 ? 13.312 -11.896 -7.211 1.00 67.06 80 VAL A CA 1
ATOM 626 C C . VAL A 1 80 ? 12.173 -11.544 -8.170 1.00 67.06 80 VAL A C 1
ATOM 628 O O . VAL A 1 80 ? 12.273 -11.831 -9.365 1.00 67.06 80 VAL A O 1
ATOM 631 N N . PRO A 1 81 ? 11.087 -10.921 -7.684 1.00 76.12 81 PRO A N 1
ATOM 632 C CA . PRO A 1 81 ? 9.974 -10.530 -8.542 1.00 76.12 81 PRO A CA 1
ATOM 633 C C . PRO A 1 81 ? 10.416 -9.568 -9.652 1.00 76.12 81 PRO A C 1
ATOM 635 O O . PRO A 1 81 ? 11.192 -8.654 -9.393 1.00 76.12 81 PRO A O 1
ATOM 638 N N . VAL A 1 82 ? 9.886 -9.720 -10.866 1.00 84.69 82 VAL A N 1
ATOM 639 C CA . VAL A 1 82 ? 10.121 -8.788 -11.984 1.00 84.69 82 VAL A CA 1
ATOM 640 C C . VAL A 1 82 ? 8.781 -8.234 -12.451 1.00 84.69 82 VAL A C 1
ATOM 642 O O . VAL A 1 82 ? 7.979 -8.954 -13.044 1.00 84.69 82 VAL A O 1
ATOM 645 N N . LEU A 1 83 ? 8.512 -6.959 -12.170 1.00 85.12 83 LEU A N 1
ATOM 646 C CA . LEU A 1 83 ? 7.272 -6.266 -12.507 1.00 85.12 83 LEU A CA 1
ATOM 647 C C . LEU A 1 83 ? 7.422 -5.479 -13.812 1.00 85.12 83 LEU A C 1
ATOM 649 O O . LEU A 1 83 ? 8.087 -4.451 -13.865 1.00 85.12 83 LEU A O 1
ATOM 653 N N . SER A 1 84 ? 6.717 -5.902 -14.851 1.00 87.81 84 SER A N 1
ATOM 654 C CA . SER A 1 84 ? 6.547 -5.128 -16.079 1.00 87.81 84 SER A CA 1
ATOM 655 C C . SER A 1 84 ? 5.319 -4.222 -15.976 1.00 87.81 84 SER A C 1
ATOM 657 O O . SER A 1 84 ? 4.250 -4.672 -15.558 1.00 87.81 84 SER A O 1
ATOM 659 N N . THR A 1 85 ? 5.451 -2.950 -16.357 1.00 83.06 85 THR A N 1
ATOM 660 C CA . THR A 1 85 ? 4.380 -1.941 -16.239 1.00 83.06 85 THR A CA 1
ATOM 661 C C . THR A 1 85 ? 4.025 -1.282 -17.571 1.00 83.06 85 THR A C 1
ATOM 663 O O . THR A 1 85 ? 4.829 -1.269 -18.504 1.00 83.06 85 THR A O 1
ATOM 666 N N . ARG A 1 86 ? 2.817 -0.703 -17.644 1.00 82.25 86 ARG A N 1
ATOM 667 C CA . ARG A 1 86 ? 2.285 0.057 -18.794 1.00 82.25 86 ARG A CA 1
ATOM 668 C C . ARG A 1 86 ? 2.189 -0.739 -20.097 1.00 82.25 86 ARG A C 1
ATOM 670 O O . ARG A 1 86 ? 2.423 -0.230 -21.192 1.00 82.25 86 ARG A O 1
ATOM 677 N N . LEU A 1 87 ? 1.798 -1.998 -19.982 1.00 86.94 87 LEU A N 1
ATOM 678 C CA . LEU A 1 87 ? 1.691 -2.923 -21.103 1.00 86.94 87 LEU A CA 1
ATOM 679 C C . LEU A 1 87 ? 0.438 -2.644 -21.951 1.00 86.94 87 LEU A C 1
ATOM 681 O O . LEU A 1 87 ? -0.593 -2.219 -21.421 1.00 86.94 87 LEU A O 1
ATOM 685 N N . ASN A 1 88 ? 0.520 -2.875 -23.260 1.00 89.12 88 ASN A N 1
ATOM 686 C CA . ASN A 1 88 ? -0.641 -3.010 -24.148 1.00 89.12 88 ASN A CA 1
ATOM 687 C C . ASN A 1 88 ? -1.053 -4.497 -24.231 1.00 89.12 88 ASN A C 1
ATOM 689 O O . ASN A 1 88 ? -0.390 -5.348 -23.635 1.00 89.12 88 ASN A O 1
ATOM 693 N N . ASP A 1 89 ? -2.149 -4.816 -24.923 1.00 91.62 89 ASP A N 1
ATOM 694 C CA . ASP A 1 89 ? -2.638 -6.200 -25.050 1.00 91.62 89 ASP A CA 1
ATOM 695 C C . ASP A 1 89 ? -1.618 -7.142 -25.691 1.00 91.62 89 ASP A C 1
ATOM 697 O O . ASP A 1 89 ? -1.392 -8.238 -25.184 1.00 91.62 89 ASP A O 1
ATOM 701 N N . GLU A 1 90 ? -0.948 -6.679 -26.743 1.00 94.06 90 GLU A N 1
ATOM 702 C CA . GLU A 1 90 ? 0.082 -7.428 -27.463 1.00 94.06 90 GLU A CA 1
ATOM 703 C C . GLU A 1 90 ? 1.235 -7.856 -26.537 1.00 94.06 90 GLU A C 1
ATOM 705 O O . GLU A 1 90 ? 1.542 -9.042 -26.416 1.00 94.06 90 GLU A O 1
ATOM 710 N N . LYS A 1 91 ? 1.816 -6.911 -25.785 1.00 91.50 91 LYS A N 1
ATOM 711 C CA . LYS A 1 91 ? 2.911 -7.185 -24.839 1.00 91.50 91 LYS A CA 1
ATOM 712 C C . LYS A 1 91 ? 2.469 -8.092 -23.692 1.00 91.50 91 LYS A C 1
ATOM 714 O O . LYS A 1 91 ? 3.266 -8.896 -23.212 1.00 91.50 91 LYS A O 1
ATOM 719 N N . ARG A 1 92 ? 1.216 -7.969 -23.231 1.00 92.69 92 ARG A N 1
ATOM 720 C CA . ARG A 1 92 ? 0.664 -8.863 -22.197 1.00 92.69 92 ARG A CA 1
ATOM 721 C C . ARG A 1 92 ? 0.491 -10.281 -22.724 1.00 92.69 92 ARG A C 1
ATOM 723 O O . ARG A 1 92 ? 0.857 -11.214 -22.019 1.00 92.69 92 ARG A O 1
ATOM 730 N N . ALA A 1 93 ? -0.019 -10.441 -23.944 1.00 93.44 93 ALA A N 1
ATOM 731 C CA . ALA A 1 93 ? -0.161 -11.746 -24.578 1.00 93.44 93 ALA A CA 1
ATOM 732 C C . ALA A 1 93 ? 1.201 -12.437 -24.737 1.00 93.44 93 ALA A C 1
ATOM 734 O O . ALA A 1 93 ? 1.353 -13.573 -24.294 1.00 93.44 93 ALA A O 1
ATOM 735 N N . ALA A 1 94 ? 2.206 -11.713 -25.238 1.00 94.25 94 ALA A N 1
ATOM 736 C CA . ALA A 1 94 ? 3.566 -12.226 -25.397 1.00 94.25 94 ALA A CA 1
ATOM 737 C C . ALA A 1 94 ? 4.196 -12.663 -24.058 1.00 94.25 94 ALA A C 1
ATOM 739 O O . ALA A 1 94 ? 4.785 -13.738 -23.951 1.00 94.25 94 ALA A O 1
ATOM 740 N N . LEU A 1 95 ? 4.034 -11.860 -22.998 1.00 92.44 95 LEU A N 1
ATOM 741 C CA . LEU A 1 95 ? 4.517 -12.214 -21.657 1.00 92.44 95 LEU A CA 1
ATOM 742 C C . LEU A 1 95 ? 3.777 -13.415 -21.057 1.00 92.44 95 LEU A C 1
ATOM 744 O O . LEU A 1 95 ? 4.401 -14.229 -20.381 1.00 92.44 95 LEU A O 1
ATOM 748 N N . ARG A 1 96 ? 2.471 -13.541 -21.308 1.00 94.31 96 ARG A N 1
ATOM 749 C CA . ARG A 1 96 ? 1.649 -14.660 -20.829 1.00 94.31 96 ARG A CA 1
ATOM 750 C C . ARG A 1 96 ? 2.050 -15.977 -21.483 1.00 94.31 96 ARG A C 1
ATOM 752 O O . ARG A 1 96 ? 2.141 -16.988 -20.796 1.00 94.31 96 ARG A O 1
ATOM 759 N N . GLU A 1 97 ? 2.299 -15.949 -22.788 1.00 93.94 97 GLU A N 1
ATOM 760 C CA . GLU A 1 97 ? 2.782 -17.107 -23.536 1.00 93.94 97 GLU A CA 1
ATOM 761 C C . GLU A 1 97 ? 4.163 -17.543 -23.038 1.00 93.94 97 GLU A C 1
ATOM 763 O O . GLU A 1 97 ? 4.400 -18.724 -22.789 1.00 93.94 97 GLU A O 1
ATOM 768 N N . ARG A 1 98 ? 5.066 -16.580 -22.824 1.00 92.56 98 ARG A N 1
ATOM 769 C CA . ARG A 1 98 ? 6.446 -16.882 -22.445 1.00 92.56 98 ARG A CA 1
ATOM 770 C C . ARG A 1 98 ? 6.629 -17.255 -20.974 1.00 92.56 98 ARG A C 1
ATOM 772 O O . ARG A 1 98 ? 7.511 -18.050 -20.654 1.00 92.56 98 ARG A O 1
ATOM 779 N N . PHE A 1 99 ? 5.808 -16.700 -20.086 1.00 90.88 99 PHE A N 1
ATOM 780 C CA . PHE A 1 99 ? 5.873 -16.931 -18.642 1.00 90.88 99 PHE A CA 1
ATOM 781 C C . PHE A 1 99 ? 4.501 -17.340 -18.084 1.00 90.88 99 PHE A C 1
ATOM 783 O O . PHE A 1 99 ? 3.854 -16.537 -17.407 1.00 90.88 99 PHE A O 1
ATOM 790 N N . PRO A 1 100 ? 4.055 -18.592 -18.296 1.00 88.31 100 PRO A N 1
ATOM 791 C CA . PRO A 1 100 ? 2.737 -19.058 -17.849 1.00 88.31 100 PRO A CA 1
ATOM 792 C C . PRO A 1 100 ? 2.507 -18.943 -16.333 1.00 88.31 100 PRO A C 1
ATOM 794 O O . PRO A 1 100 ? 1.381 -18.778 -15.877 1.00 88.31 100 PRO A O 1
ATOM 797 N N . GLN A 1 101 ? 3.581 -19.008 -15.542 1.00 85.00 101 GLN A N 1
ATOM 798 C CA . GLN A 1 101 ? 3.583 -18.840 -14.085 1.00 85.00 101 GLN A CA 1
ATOM 799 C C . GLN A 1 101 ? 3.517 -17.372 -13.622 1.00 85.00 101 GLN A C 1
ATOM 801 O O . GLN A 1 101 ? 3.475 -17.098 -12.421 1.00 85.00 101 GLN A O 1
ATOM 806 N N . GLY A 1 102 ? 3.591 -16.419 -14.551 1.00 85.94 102 GLY A N 1
ATOM 807 C CA . GLY A 1 102 ? 3.532 -14.994 -14.259 1.00 85.94 102 GLY A CA 1
ATOM 808 C C . GLY A 1 102 ? 2.123 -14.535 -13.889 1.00 85.94 102 GLY A C 1
ATOM 809 O O . GLY A 1 102 ? 1.118 -15.114 -14.294 1.00 85.94 102 GLY A O 1
ATOM 810 N N . ARG A 1 103 ? 2.039 -13.461 -13.104 1.00 86.94 103 ARG A N 1
ATOM 811 C CA . ARG A 1 103 ? 0.768 -12.880 -12.669 1.00 86.94 103 ARG A CA 1
ATOM 812 C C . ARG A 1 103 ? 0.453 -11.618 -13.455 1.00 86.94 103 ARG A C 1
ATOM 814 O O . ARG A 1 103 ? 1.162 -10.620 -13.333 1.00 86.94 103 ARG A O 1
ATOM 821 N N . GLU A 1 104 ? -0.648 -11.639 -14.189 1.00 87.69 104 GLU A N 1
ATOM 822 C CA . GLU A 1 104 ? -1.157 -10.486 -14.928 1.00 87.69 104 GLU A CA 1
ATOM 823 C C . GLU A 1 104 ? -2.145 -9.660 -14.092 1.00 87.69 104 GLU A C 1
ATOM 825 O O . GLU A 1 104 ? -2.959 -10.200 -13.343 1.00 87.69 104 GLU A O 1
ATOM 830 N N . ASN A 1 105 ? -2.107 -8.336 -14.257 1.00 80.06 105 ASN A N 1
ATOM 831 C CA . ASN A 1 105 ? -3.184 -7.436 -13.864 1.00 80.06 105 ASN A CA 1
ATOM 832 C C . ASN A 1 105 ? -3.537 -6.538 -15.058 1.00 80.06 105 ASN A C 1
ATOM 834 O O . ASN A 1 105 ? -2.870 -5.533 -15.322 1.00 80.06 105 ASN A O 1
ATOM 838 N N . ALA A 1 106 ? -4.598 -6.914 -15.776 1.00 78.12 106 ALA A N 1
ATOM 839 C CA . ALA A 1 106 ? -5.048 -6.211 -16.973 1.00 78.12 106 ALA A CA 1
ATOM 840 C C . ALA A 1 106 ? -5.449 -4.754 -16.682 1.00 78.12 106 ALA A C 1
ATOM 842 O O . ALA A 1 106 ? -5.039 -3.856 -17.414 1.00 78.12 106 ALA A O 1
ATOM 843 N N . ALA A 1 107 ? -6.162 -4.504 -15.575 1.00 67.06 107 ALA A N 1
ATOM 844 C CA . ALA A 1 107 ? -6.612 -3.164 -15.188 1.00 67.06 107 ALA A CA 1
ATOM 845 C C . ALA A 1 107 ? -5.435 -2.218 -14.901 1.00 67.06 107 ALA A C 1
ATOM 847 O O . ALA A 1 107 ? -5.420 -1.076 -15.354 1.00 67.06 107 ALA A O 1
ATOM 848 N N . ALA A 1 108 ? -4.409 -2.710 -14.202 1.00 59.53 108 ALA A N 1
ATOM 849 C CA . ALA A 1 108 ? -3.197 -1.943 -13.920 1.00 59.53 108 ALA A CA 1
ATOM 850 C C . ALA A 1 108 ? -2.209 -1.911 -15.102 1.00 59.53 108 ALA A C 1
ATOM 852 O O . ALA A 1 108 ? -1.182 -1.234 -15.027 1.00 59.53 108 ALA A O 1
ATOM 853 N N . ARG A 1 109 ? -2.489 -2.648 -16.188 1.00 87.62 109 ARG A N 1
ATOM 854 C CA . ARG A 1 109 ? -1.584 -2.844 -17.329 1.00 87.62 109 ARG A CA 1
ATOM 855 C C . ARG A 1 109 ? -0.209 -3.370 -16.894 1.00 87.62 109 ARG A C 1
ATOM 857 O O . ARG A 1 109 ? 0.821 -2.890 -17.378 1.00 87.62 109 ARG A O 1
ATOM 864 N N . THR A 1 110 ? -0.178 -4.340 -15.979 1.00 85.56 110 THR A N 1
ATOM 865 C CA . THR A 1 110 ? 1.066 -4.908 -15.434 1.00 85.56 110 THR A CA 1
ATOM 866 C C . THR A 1 110 ? 1.136 -6.430 -15.536 1.00 85.56 110 THR A C 1
ATOM 868 O O . THR A 1 110 ? 0.120 -7.117 -15.644 1.00 85.56 110 THR A O 1
ATOM 871 N N . PHE A 1 111 ? 2.360 -6.959 -15.501 1.00 88.25 111 PHE A N 1
ATOM 872 C CA . PHE A 1 111 ? 2.647 -8.394 -15.481 1.00 88.25 111 PHE A CA 1
ATOM 873 C C . PHE A 1 111 ? 3.855 -8.659 -14.580 1.00 88.25 111 PHE A C 1
ATOM 875 O O . PHE A 1 111 ? 4.846 -7.937 -14.663 1.00 88.25 111 PHE A O 1
ATOM 882 N N . THR A 1 112 ? 3.791 -9.656 -13.700 1.00 86.81 112 THR A N 1
ATOM 883 C CA . THR A 1 112 ? 4.870 -9.963 -12.749 1.00 86.81 112 THR A CA 1
ATOM 884 C C . THR A 1 112 ? 5.365 -11.395 -12.907 1.00 86.81 112 THR A C 1
ATOM 886 O O . THR A 1 112 ? 4.598 -12.330 -12.691 1.00 86.81 112 THR A O 1
ATOM 889 N N . VAL A 1 113 ? 6.651 -11.573 -13.208 1.00 87.88 113 VAL A N 1
ATOM 890 C CA . VAL A 1 113 ? 7.339 -12.876 -13.137 1.00 87.88 113 VAL A CA 1
ATOM 891 C C . VAL A 1 113 ? 7.888 -13.069 -11.723 1.00 87.88 113 VAL A C 1
ATOM 893 O O . VAL A 1 113 ? 8.257 -12.089 -11.076 1.00 87.88 113 VAL A O 1
ATOM 896 N N . HIS A 1 114 ? 7.894 -14.308 -11.216 1.00 83.00 114 HIS A N 1
ATOM 897 C CA . HIS A 1 114 ? 8.240 -14.625 -9.818 1.00 83.00 114 HIS A CA 1
ATOM 898 C C . HIS A 1 114 ? 7.403 -13.821 -8.813 1.00 83.00 114 HIS A C 1
ATOM 900 O O . HIS A 1 114 ? 7.906 -13.318 -7.809 1.00 83.00 114 HIS A O 1
ATOM 906 N N . ALA A 1 115 ? 6.113 -13.644 -9.121 1.00 71.25 115 ALA A N 1
ATOM 907 C CA . ALA A 1 115 ? 5.204 -12.888 -8.275 1.00 71.25 115 ALA A CA 1
ATOM 908 C C . ALA A 1 115 ? 5.194 -13.487 -6.857 1.00 71.25 115 ALA A C 1
ATOM 910 O O . ALA A 1 115 ? 4.944 -14.687 -6.708 1.00 71.25 115 ALA A O 1
ATOM 911 N N . PRO A 1 116 ? 5.438 -12.683 -5.806 1.00 65.12 116 PRO A N 1
ATOM 912 C CA . PRO A 1 116 ? 5.351 -13.189 -4.449 1.00 65.12 116 PRO A CA 1
ATOM 913 C C . PRO A 1 116 ? 3.910 -13.624 -4.184 1.00 65.12 116 PRO A C 1
ATOM 915 O O . PRO A 1 116 ? 2.963 -12.995 -4.673 1.00 65.12 116 PRO A O 1
ATOM 918 N N . ALA A 1 117 ? 3.743 -14.688 -3.396 1.00 62.22 117 ALA A N 1
ATOM 919 C CA . ALA A 1 117 ? 2.425 -15.143 -2.986 1.00 62.22 117 ALA A CA 1
ATOM 920 C C . ALA A 1 117 ? 1.657 -13.967 -2.373 1.00 62.22 117 ALA A C 1
ATOM 922 O O . ALA A 1 117 ? 2.077 -13.377 -1.371 1.00 62.22 117 ALA A O 1
ATOM 923 N N . VAL A 1 118 ? 0.530 -13.607 -2.986 1.00 54.53 118 VAL A N 1
ATOM 924 C CA . VAL A 1 118 ? -0.345 -12.593 -2.411 1.00 54.53 118 VAL A CA 1
ATOM 925 C C . VAL A 1 118 ? -1.014 -13.217 -1.210 1.00 54.53 118 VAL A C 1
ATOM 927 O O . VAL A 1 118 ? -1.947 -14.002 -1.337 1.00 54.53 118 VAL A O 1
ATOM 930 N N . LYS A 1 119 ? -0.532 -12.849 -0.025 1.00 43.22 119 LYS A N 1
ATOM 931 C CA . LYS A 1 119 ? -1.298 -13.025 1.201 1.00 43.22 119 LYS A CA 1
ATOM 932 C C . LYS A 1 119 ? -2.503 -12.099 1.086 1.00 43.22 119 LYS A C 1
ATOM 934 O O . LYS A 1 119 ? -2.408 -10.913 1.392 1.00 43.22 119 LYS A O 1
ATOM 939 N N . THR A 1 120 ? -3.613 -12.613 0.569 1.00 42.72 120 THR A N 1
ATOM 940 C CA . THR A 1 120 ? -4.885 -11.895 0.576 1.00 42.72 120 THR A CA 1
ATOM 941 C C . THR A 1 120 ? -5.200 -11.524 2.018 1.00 42.72 120 THR A C 1
ATOM 943 O O . THR A 1 120 ? -5.297 -12.386 2.890 1.00 42.72 120 THR A O 1
ATOM 946 N N . SER A 1 121 ? -5.357 -10.232 2.275 1.00 49.19 121 SER A N 1
ATOM 947 C CA . SER A 1 121 ? -5.686 -9.635 3.571 1.00 49.19 121 SER A CA 1
ATOM 948 C C . SER A 1 121 ? -7.090 -9.988 4.084 1.00 49.19 121 SER A C 1
ATOM 950 O O . SER A 1 121 ? -7.532 -9.386 5.059 1.00 49.19 121 SER A O 1
ATOM 952 N N . ALA A 1 122 ? -7.779 -10.964 3.481 1.00 46.88 122 ALA A N 1
ATOM 953 C CA . ALA A 1 122 ? -9.132 -11.386 3.842 1.00 46.88 122 ALA A CA 1
ATOM 954 C C . ALA A 1 122 ? -9.279 -11.649 5.353 1.00 46.88 122 ALA A C 1
ATOM 956 O O . ALA A 1 122 ? -10.221 -11.170 5.970 1.00 46.88 122 ALA A O 1
ATOM 957 N N . SER A 1 123 ? -8.278 -12.268 5.990 1.00 49.31 123 SER A N 1
ATOM 958 C CA . SER A 1 123 ? -8.291 -12.531 7.437 1.00 49.31 123 SER A CA 1
ATOM 959 C C . SER A 1 123 ? -8.153 -11.285 8.326 1.00 49.31 123 SER A C 1
ATOM 961 O O . SER A 1 123 ? -8.518 -11.332 9.498 1.00 49.31 123 SER A O 1
ATOM 963 N N . LYS A 1 124 ? -7.641 -10.161 7.805 1.00 55.78 124 LYS A N 1
ATOM 964 C CA . LYS A 1 124 ? -7.556 -8.884 8.538 1.00 55.78 124 LYS A CA 1
ATOM 965 C C . LYS A 1 124 ? -8.808 -8.023 8.355 1.00 55.78 124 LYS A C 1
ATOM 967 O O . LYS A 1 124 ? -9.136 -7.251 9.251 1.00 55.78 124 LYS A O 1
ATOM 972 N N . ILE A 1 125 ? -9.508 -8.161 7.227 1.00 62.59 125 ILE A N 1
ATOM 973 C CA . ILE A 1 125 ? -10.711 -7.375 6.913 1.00 62.59 125 ILE A CA 1
ATOM 974 C C . ILE A 1 125 ? -11.866 -7.757 7.850 1.00 62.59 125 ILE A C 1
ATOM 976 O O . ILE A 1 125 ? -12.509 -6.864 8.398 1.00 62.59 125 ILE A O 1
ATOM 980 N N . ASP A 1 126 ? -12.048 -9.049 8.141 1.00 66.31 126 ASP A N 1
ATOM 981 C CA . ASP A 1 126 ? -13.086 -9.531 9.068 1.00 66.31 126 ASP A CA 1
ATOM 982 C C . ASP A 1 126 ? -12.970 -8.923 10.475 1.00 66.31 126 ASP A C 1
ATOM 984 O O . ASP A 1 126 ? -13.974 -8.648 11.135 1.00 66.31 126 ASP A O 1
ATOM 988 N N . GLY A 1 127 ? -11.740 -8.694 10.947 1.00 73.38 127 GLY A N 1
ATOM 989 C CA . GLY A 1 127 ? -11.493 -8.040 12.233 1.00 73.38 127 GLY A CA 1
ATOM 990 C C . GLY A 1 127 ? -11.873 -6.559 12.215 1.00 73.38 127 GLY A C 1
ATOM 991 O O . GLY A 1 127 ? -12.476 -6.060 13.163 1.00 73.38 127 GLY A O 1
ATOM 992 N N . VAL A 1 128 ? -11.569 -5.866 11.116 1.00 80.06 128 VAL A N 1
ATOM 993 C CA . VAL A 1 128 ? -11.853 -4.434 10.943 1.00 80.06 128 VAL A CA 1
ATOM 994 C C . VAL A 1 128 ? -13.358 -4.176 10.803 1.00 80.06 128 VAL A C 1
ATOM 996 O O . VAL A 1 128 ? -13.867 -3.222 11.384 1.00 80.06 128 VAL A O 1
ATOM 999 N N . GLN A 1 129 ? -14.101 -5.067 10.137 1.00 83.50 129 GLN A N 1
ATOM 1000 C CA . GLN A 1 129 ? -15.563 -4.967 10.003 1.00 83.50 129 GLN A CA 1
ATOM 1001 C C . GLN A 1 129 ? -16.323 -5.066 11.333 1.00 83.50 129 GLN A C 1
ATOM 1003 O O . GLN A 1 129 ? -17.420 -4.521 11.456 1.00 83.50 129 GLN A O 1
ATOM 1008 N N . LYS A 1 130 ? -15.748 -5.745 12.333 1.00 84.25 130 LYS A N 1
ATOM 1009 C CA . LYS A 1 130 ? -16.336 -5.909 13.674 1.00 84.25 130 LYS A CA 1
ATOM 1010 C C . LYS A 1 130 ? -15.915 -4.815 14.662 1.00 84.25 130 LYS A C 1
ATOM 1012 O O . LYS A 1 130 ? -16.352 -4.843 15.813 1.00 84.25 130 LYS A O 1
ATOM 1017 N N . ALA A 1 131 ? -15.053 -3.883 14.257 1.00 85.38 131 ALA A N 1
ATOM 1018 C CA . ALA A 1 131 ? -14.558 -2.834 15.137 1.00 85.38 131 ALA A CA 1
ATOM 1019 C C . ALA A 1 131 ? -15.665 -1.827 15.498 1.00 85.38 131 ALA A C 1
ATOM 1021 O O . ALA A 1 131 ? -16.518 -1.512 14.677 1.00 85.38 131 ALA A O 1
ATOM 1022 N N . SER A 1 132 ? -15.631 -1.288 16.721 1.00 87.06 132 SER A N 1
ATOM 1023 C CA . SER A 1 132 ? -16.546 -0.215 17.159 1.00 87.06 132 SER A CA 1
ATOM 1024 C C . SER A 1 132 ? -16.096 1.187 16.719 1.00 87.06 132 SER A C 1
ATOM 1026 O O . SER A 1 132 ? -16.883 2.126 16.770 1.00 87.06 132 SER A O 1
ATOM 1028 N N . ALA A 1 133 ? -14.830 1.327 16.326 1.00 88.62 133 ALA A N 1
ATOM 1029 C CA . ALA A 1 133 ? -14.206 2.517 15.755 1.00 88.62 133 ALA A CA 1
ATOM 1030 C C . ALA A 1 133 ? -12.933 2.076 15.017 1.00 88.62 133 ALA A C 1
ATOM 1032 O O . ALA A 1 133 ? -12.305 1.095 15.425 1.00 88.62 133 ALA A O 1
ATOM 1033 N N . VAL A 1 134 ? -12.537 2.789 13.963 1.00 93.81 134 VAL A N 1
ATOM 1034 C CA . VAL A 1 134 ? -11.321 2.479 13.195 1.00 93.81 134 VAL A CA 1
ATOM 1035 C C . VAL A 1 134 ? -10.431 3.709 13.104 1.00 93.81 134 VAL A C 1
ATOM 1037 O O . VAL A 1 134 ? -10.905 4.782 12.757 1.00 93.81 134 VAL A O 1
ATOM 1040 N N . VAL A 1 135 ? -9.134 3.557 13.374 1.00 91.56 135 VAL A N 1
ATOM 1041 C CA . VAL A 1 135 ? -8.128 4.590 13.089 1.00 91.56 135 VAL A CA 1
ATOM 1042 C C . VAL A 1 135 ? -7.387 4.183 11.820 1.00 91.56 135 VAL A C 1
ATOM 1044 O O . VAL A 1 135 ? -6.775 3.115 11.777 1.00 91.56 135 VAL A O 1
ATOM 1047 N N . ALA A 1 136 ? -7.465 5.011 10.781 1.00 94.38 136 ALA A N 1
ATOM 1048 C CA . ALA A 1 136 ? -6.867 4.747 9.478 1.00 94.38 136 ALA A CA 1
ATOM 1049 C C . ALA A 1 136 ? -5.741 5.750 9.209 1.00 94.38 136 ALA A C 1
ATOM 1051 O O . ALA A 1 136 ? -5.990 6.934 9.002 1.00 94.38 136 ALA A O 1
ATOM 1052 N N . VAL A 1 137 ? -4.499 5.268 9.202 1.00 94.00 137 VAL A N 1
ATOM 1053 C CA . VAL A 1 137 ? -3.296 6.090 9.011 1.00 94.00 137 VAL A CA 1
ATOM 1054 C C . VAL A 1 137 ? -2.761 5.872 7.598 1.00 94.00 137 VAL A C 1
ATOM 1056 O O . VAL A 1 137 ? -2.512 4.725 7.220 1.00 94.00 137 VAL A O 1
ATOM 1059 N N . ALA A 1 138 ? -2.594 6.934 6.807 1.00 93.44 138 ALA A N 1
ATOM 1060 C CA . ALA A 1 138 ? -2.064 6.813 5.447 1.00 93.44 138 ALA A CA 1
ATOM 1061 C C . ALA A 1 138 ? -1.327 8.066 4.953 1.00 93.44 138 ALA A C 1
ATOM 1063 O O . ALA A 1 138 ? -1.694 9.193 5.276 1.00 93.44 138 ALA A O 1
ATOM 1064 N N . GLY A 1 139 ? -0.311 7.841 4.119 1.00 91.44 139 GLY A N 1
ATOM 1065 C CA . GLY A 1 139 ? 0.441 8.873 3.401 1.00 91.44 139 GLY A CA 1
ATOM 1066 C C . GLY A 1 139 ? 0.187 8.841 1.894 1.00 91.44 139 GLY A C 1
ATOM 1067 O O . GLY A 1 139 ? -0.760 8.198 1.431 1.00 91.44 139 GLY A O 1
ATOM 1068 N N . MET A 1 140 ? 1.059 9.509 1.133 1.00 90.31 140 MET A N 1
ATOM 1069 C CA . MET A 1 140 ? 0.972 9.635 -0.332 1.00 90.31 140 MET A CA 1
ATOM 1070 C C . MET A 1 140 ? -0.386 10.214 -0.783 1.00 90.31 140 MET A C 1
ATOM 1072 O O . MET A 1 140 ? -0.687 11.362 -0.467 1.00 90.31 140 MET A O 1
ATOM 1076 N N . GLU A 1 141 ? -1.218 9.446 -1.492 1.00 90.12 141 GLU A N 1
ATOM 1077 C CA . GLU A 1 141 ? -2.532 9.869 -1.996 1.00 90.12 141 GLU A CA 1
ATOM 1078 C C . GLU A 1 141 ? -3.657 9.748 -0.954 1.00 90.12 141 GLU A C 1
ATOM 1080 O O . GLU A 1 141 ? -4.803 10.070 -1.251 1.00 90.12 141 GLU A O 1
ATOM 1085 N N . GLY A 1 142 ? -3.375 9.253 0.259 1.00 91.19 142 GLY A N 1
ATOM 1086 C CA . GLY A 1 142 ? -4.336 9.263 1.370 1.00 91.19 142 GLY A CA 1
ATOM 1087 C C . GLY A 1 142 ? -5.630 8.470 1.131 1.00 91.19 142 GLY A C 1
ATOM 1088 O O . GLY A 1 142 ? -6.627 8.729 1.793 1.00 91.19 142 GLY A O 1
ATOM 1089 N N . ALA A 1 143 ? -5.643 7.499 0.210 1.00 91.38 143 ALA A N 1
ATOM 1090 C CA . AL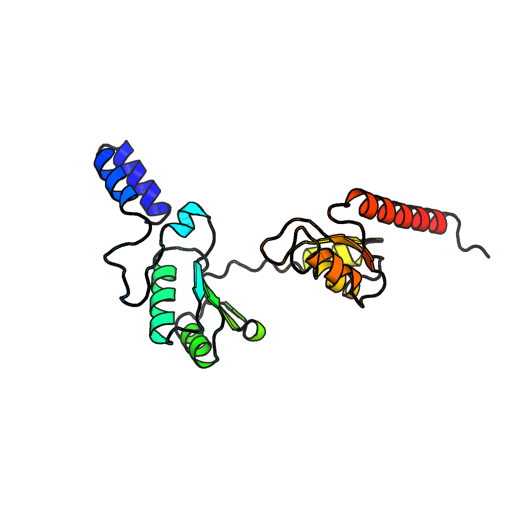A A 1 143 ? -6.870 6.821 -0.230 1.00 91.38 143 ALA A CA 1
ATOM 1091 C C . ALA A 1 143 ? -7.454 5.804 0.774 1.00 91.38 143 ALA A C 1
ATOM 1093 O O . ALA A 1 143 ? -8.629 5.442 0.687 1.00 91.38 143 ALA A O 1
ATOM 1094 N N . LEU A 1 144 ? -6.643 5.316 1.721 1.00 92.69 144 LEU A N 1
ATOM 1095 C CA . LEU A 1 144 ? -7.020 4.222 2.624 1.00 92.69 144 LEU A CA 1
ATOM 1096 C C . LEU A 1 144 ? -8.292 4.502 3.451 1.00 92.69 144 LEU A C 1
ATOM 1098 O O . LEU A 1 144 ? -9.150 3.619 3.479 1.00 92.69 144 LEU A O 1
ATOM 1102 N N . PRO A 1 145 ? -8.471 5.669 4.104 1.00 92.75 145 PRO A N 1
ATOM 1103 C CA . PRO A 1 145 ? -9.650 5.915 4.935 1.00 92.75 145 PRO A CA 1
ATOM 1104 C C . PRO A 1 145 ? -10.963 5.839 4.153 1.00 92.75 145 PRO A C 1
ATOM 1106 O O . PRO A 1 145 ? -11.928 5.270 4.654 1.00 92.75 145 PRO A O 1
ATOM 1109 N N . SER A 1 146 ? -10.980 6.319 2.906 1.00 88.38 146 SER A N 1
ATOM 1110 C CA . SER A 1 146 ? -12.149 6.245 2.021 1.00 88.38 146 SER A CA 1
ATOM 1111 C C . SER A 1 146 ? -12.541 4.799 1.711 1.00 88.38 146 SER A C 1
ATOM 1113 O O . SER A 1 146 ? -13.719 4.450 1.749 1.00 88.38 146 SER A O 1
ATOM 1115 N N . VAL A 1 147 ? -11.554 3.933 1.452 1.00 89.75 147 VAL A N 1
ATOM 1116 C CA . VAL A 1 147 ? -11.792 2.499 1.220 1.00 89.75 147 VAL A CA 1
ATOM 1117 C C . VAL A 1 147 ? -12.295 1.827 2.492 1.00 89.75 147 VAL A C 1
ATOM 1119 O O . VAL A 1 147 ? -13.272 1.086 2.455 1.00 89.75 147 VAL A O 1
ATOM 1122 N N . VAL A 1 148 ? -11.652 2.100 3.629 1.00 89.06 148 VAL A N 1
ATOM 1123 C CA . VAL A 1 148 ? -12.029 1.517 4.922 1.00 89.06 148 VAL A CA 1
ATOM 1124 C C . VAL A 1 148 ? -13.456 1.909 5.303 1.00 89.06 148 VAL A C 1
ATOM 1126 O O . VAL A 1 148 ? -14.219 1.035 5.700 1.00 89.06 148 VAL A O 1
ATOM 1129 N N . ALA A 1 149 ? -13.847 3.170 5.117 1.00 86.00 149 ALA A N 1
ATOM 1130 C CA . ALA A 1 149 ? -15.201 3.649 5.394 1.00 86.00 149 ALA A CA 1
ATOM 1131 C C . ALA A 1 149 ? -16.276 2.953 4.541 1.00 86.00 149 ALA A C 1
ATOM 1133 O O . ALA A 1 149 ? -17.380 2.725 5.019 1.00 86.00 149 ALA A O 1
ATOM 1134 N N . GLY A 1 150 ? -15.950 2.535 3.314 1.00 85.38 150 GLY A N 1
ATOM 1135 C CA . GLY A 1 150 ? -16.849 1.710 2.497 1.00 85.38 150 GLY A CA 1
ATOM 1136 C C . GLY A 1 150 ? -16.994 0.262 2.986 1.00 85.38 150 GLY A C 1
ATOM 1137 O O . GLY A 1 150 ? -17.926 -0.432 2.585 1.00 85.38 150 GLY A O 1
ATOM 1138 N N . LEU A 1 151 ? -16.082 -0.208 3.841 1.00 85.75 151 LEU A N 1
ATOM 1139 C CA . LEU A 1 151 ? -16.039 -1.588 4.333 1.00 85.75 151 LEU A CA 1
ATOM 1140 C C . LEU A 1 151 ? -16.568 -1.742 5.760 1.00 85.75 151 LEU A C 1
ATOM 1142 O O . LEU A 1 151 ? -16.891 -2.863 6.152 1.00 85.75 151 LEU A O 1
ATOM 1146 N N . VAL A 1 152 ? -16.643 -0.664 6.544 1.00 85.06 152 VAL A N 1
ATOM 1147 C CA . VAL A 1 152 ? -17.054 -0.712 7.954 1.00 85.06 152 VAL A CA 1
ATOM 1148 C C . VAL A 1 152 ? -18.288 0.139 8.216 1.00 85.06 152 VAL A C 1
ATOM 1150 O O . VAL A 1 152 ? -18.509 1.160 7.582 1.00 85.06 152 VAL A O 1
ATOM 1153 N N . ARG A 1 153 ? -19.087 -0.267 9.208 1.00 85.50 153 ARG A N 1
ATOM 1154 C CA . ARG A 1 153 ? -20.196 0.556 9.727 1.00 85.50 153 ARG A CA 1
ATOM 1155 C C . ARG A 1 153 ? -19.755 1.536 10.818 1.00 85.50 153 ARG A C 1
ATOM 1157 O O . ARG A 1 153 ? -20.525 2.407 11.206 1.00 85.50 153 ARG A O 1
ATOM 1164 N N . ALA A 1 154 ? -18.562 1.333 11.369 1.00 89.50 154 ALA A N 1
ATOM 1165 C CA . ALA A 1 154 ? -18.018 2.133 12.455 1.00 89.50 154 ALA A CA 1
ATOM 1166 C C . ALA A 1 154 ? -17.421 3.455 11.948 1.00 89.50 154 ALA A C 1
ATOM 1168 O O . ALA A 1 154 ? -16.984 3.517 10.800 1.00 89.50 154 ALA A O 1
ATOM 1169 N N . PRO A 1 155 ? -17.341 4.495 12.796 1.00 92.00 155 PRO A N 1
ATOM 1170 C CA . PRO A 1 155 ? -16.654 5.729 12.434 1.00 92.00 155 PRO A CA 1
ATOM 1171 C C . PRO A 1 155 ? -15.166 5.477 12.155 1.00 92.00 155 PRO A C 1
ATOM 1173 O O . PRO A 1 155 ? -14.509 4.697 12.858 1.00 92.00 155 PRO A O 1
ATOM 1176 N N . VAL A 1 156 ? -14.643 6.171 11.144 1.00 96.19 156 VAL A N 1
ATOM 1177 C CA . VAL A 1 156 ? -13.246 6.104 10.709 1.00 96.19 156 VAL A CA 1
ATOM 1178 C C . VAL A 1 156 ? -12.543 7.416 11.049 1.00 96.19 156 VAL A C 1
ATOM 1180 O O . VAL A 1 156 ? -12.903 8.480 10.557 1.00 96.19 156 VAL A O 1
ATOM 1183 N N . PHE A 1 157 ? -11.499 7.340 11.865 1.00 95.88 157 PHE A N 1
ATOM 1184 C CA . PHE A 1 157 ? -10.645 8.463 12.236 1.00 95.88 157 PHE A CA 1
ATOM 1185 C C . PHE A 1 157 ? -9.382 8.422 11.375 1.00 95.88 157 PHE A C 1
ATOM 1187 O O . PHE A 1 157 ? -8.502 7.581 11.572 1.00 95.88 157 PHE A O 1
ATOM 1194 N N . ALA A 1 158 ? -9.336 9.286 10.370 1.00 97.38 158 ALA A N 1
ATOM 1195 C CA . ALA A 1 158 ? -8.283 9.354 9.373 1.00 97.38 158 ALA A CA 1
ATOM 1196 C C . ALA A 1 158 ? -7.105 10.209 9.859 1.00 97.38 158 ALA A C 1
ATOM 1198 O O . ALA A 1 158 ? -7.296 11.332 10.323 1.00 97.38 158 ALA A O 1
ATOM 1199 N N . VAL A 1 159 ? -5.888 9.685 9.710 1.00 97.06 159 VAL A N 1
ATOM 1200 C CA . VAL A 1 159 ? -4.639 10.365 10.067 1.00 97.06 159 VAL A CA 1
ATOM 1201 C C . VAL A 1 159 ? -3.765 10.457 8.818 1.00 97.06 159 VAL A C 1
ATOM 1203 O O . VAL A 1 159 ? -3.181 9.444 8.409 1.00 97.06 159 VAL A O 1
ATOM 1206 N N . PRO A 1 160 ? -3.663 11.639 8.191 1.00 97.00 160 PRO A N 1
ATOM 1207 C CA . PRO A 1 160 ? -2.706 11.839 7.118 1.00 97.00 160 PRO A CA 1
ATOM 1208 C C . PRO A 1 160 ? -1.293 11.807 7.698 1.00 97.00 160 PRO A C 1
ATOM 1210 O O . PRO A 1 160 ? -1.059 12.350 8.775 1.00 97.00 160 PRO A O 1
ATOM 1213 N N . THR A 1 161 ? -0.347 11.180 7.005 1.00 95.62 161 THR A N 1
ATOM 1214 C CA . THR A 1 161 ? 1.060 11.167 7.435 1.00 95.62 161 THR A CA 1
ATOM 1215 C C . THR A 1 161 ? 1.923 12.046 6.551 1.00 95.62 161 THR A C 1
ATOM 1217 O O . THR A 1 161 ? 1.722 12.071 5.336 1.00 95.62 161 THR A O 1
ATOM 1220 N N . SER A 1 162 ? 2.953 12.668 7.121 1.00 92.56 162 SER A N 1
ATOM 1221 C CA . SER A 1 162 ? 3.967 13.397 6.347 1.00 92.56 162 SER A CA 1
ATOM 1222 C C . SER A 1 162 ? 4.832 12.481 5.472 1.00 92.56 162 SER A C 1
ATOM 1224 O O . SER A 1 162 ? 5.487 12.942 4.535 1.00 92.56 162 SER A O 1
ATOM 1226 N N . VAL A 1 163 ? 4.796 11.169 5.735 1.00 86.00 163 VAL A N 1
ATOM 1227 C CA . VAL A 1 163 ? 5.510 10.140 4.976 1.00 86.00 163 VAL A CA 1
ATOM 1228 C C . VAL A 1 163 ? 5.017 10.082 3.527 1.00 86.00 163 VAL A C 1
ATOM 1230 O O . VAL A 1 163 ? 3.849 9.817 3.236 1.00 86.00 163 VAL A O 1
ATOM 1233 N N . GLY A 1 164 ? 5.949 10.297 2.605 1.00 80.19 164 GLY A N 1
ATOM 1234 C CA . GLY A 1 164 ? 5.752 10.195 1.166 1.00 80.19 164 GLY A CA 1
ATOM 1235 C C . GLY A 1 164 ? 6.827 10.969 0.409 1.00 80.19 164 GLY A C 1
ATOM 1236 O O . GLY A 1 164 ? 7.657 11.640 1.017 1.00 80.19 164 GLY A O 1
ATOM 1237 N N . TYR A 1 165 ? 6.828 10.885 -0.918 1.00 79.25 165 TYR A N 1
ATOM 1238 C CA . TYR A 1 165 ? 7.806 11.575 -1.763 1.00 79.25 165 TYR A CA 1
ATOM 1239 C C . TYR A 1 165 ? 7.127 12.398 -2.859 1.00 79.25 165 TYR A C 1
ATOM 1241 O O . TYR A 1 165 ? 5.955 12.196 -3.179 1.00 79.25 165 TYR A O 1
ATOM 1249 N N . GLY A 1 166 ? 7.879 13.335 -3.442 1.00 87.69 166 GLY A N 1
ATOM 1250 C CA . GLY A 1 166 ? 7.419 14.169 -4.551 1.00 87.69 166 GLY A CA 1
ATOM 1251 C C . GLY A 1 166 ? 6.155 14.953 -4.197 1.00 87.69 166 GLY A C 1
ATOM 1252 O O . GLY A 1 166 ? 6.169 15.792 -3.299 1.00 87.69 166 GLY A O 1
ATOM 1253 N N . ALA A 1 167 ? 5.056 14.640 -4.884 1.00 87.69 167 ALA A N 1
ATOM 1254 C CA . ALA A 1 167 ? 3.772 15.323 -4.750 1.00 87.69 167 ALA A CA 1
ATOM 1255 C C . ALA A 1 167 ? 3.030 15.057 -3.425 1.00 87.69 167 ALA A C 1
ATOM 1257 O O . ALA A 1 167 ? 1.914 15.532 -3.266 1.00 87.69 167 ALA A O 1
ATOM 1258 N N . SER A 1 168 ? 3.621 14.337 -2.462 1.00 88.44 168 SER A N 1
ATOM 1259 C CA . SER A 1 168 ? 3.063 14.229 -1.103 1.00 88.44 168 SER A CA 1
ATOM 1260 C C . SER A 1 168 ? 3.040 15.584 -0.374 1.00 88.44 168 SER A C 1
ATOM 1262 O O . SER A 1 168 ? 2.162 15.824 0.456 1.00 88.44 168 SER A O 1
ATOM 1264 N N . PHE A 1 169 ? 3.994 16.477 -0.687 1.00 92.69 169 PHE A N 1
ATOM 1265 C CA . PHE A 1 169 ? 4.144 17.802 -0.064 1.00 92.69 169 PHE A CA 1
ATOM 1266 C C . PHE A 1 169 ? 4.051 17.758 1.473 1.00 92.69 169 PHE A C 1
ATOM 1268 O O . PHE A 1 169 ? 3.263 18.475 2.085 1.00 92.69 169 PHE A O 1
ATOM 1275 N N . GLY A 1 170 ? 4.826 16.864 2.100 1.00 92.00 170 GLY A N 1
ATOM 1276 C CA . GLY A 1 170 ? 4.845 16.711 3.559 1.00 92.00 170 GLY A CA 1
ATOM 1277 C C . GLY A 1 170 ? 3.513 16.242 4.152 1.00 92.00 170 GLY A C 1
ATOM 1278 O O . GLY A 1 170 ? 3.207 16.580 5.290 1.00 92.00 170 GLY A O 1
ATOM 1279 N N . GLY A 1 171 ? 2.713 15.490 3.390 1.00 94.19 171 GLY A N 1
ATOM 1280 C CA . GLY A 1 171 ? 1.406 14.987 3.815 1.00 94.19 171 GLY A CA 1
ATOM 1281 C C . GLY A 1 171 ? 0.229 15.884 3.430 1.00 94.19 171 GLY A C 1
ATOM 1282 O O . GLY A 1 171 ? -0.912 15.508 3.692 1.00 94.19 171 GLY A O 1
ATOM 1283 N N . LEU A 1 172 ? 0.461 17.028 2.774 1.00 96.56 172 LEU A N 1
ATOM 1284 C CA . LEU A 1 172 ? -0.617 17.902 2.303 1.00 96.56 172 LEU A CA 1
ATOM 1285 C C . LEU A 1 172 ? -1.505 17.203 1.266 1.00 96.56 172 LEU A C 1
ATOM 1287 O O . LEU A 1 172 ? -2.723 17.348 1.316 1.00 96.56 172 LEU A O 1
ATOM 1291 N N . ALA A 1 173 ? -0.922 16.407 0.366 1.00 95.50 173 ALA A N 1
ATOM 1292 C CA . ALA A 1 173 ? -1.712 15.641 -0.597 1.00 95.50 173 ALA A CA 1
ATOM 1293 C C . ALA A 1 173 ? -2.623 14.625 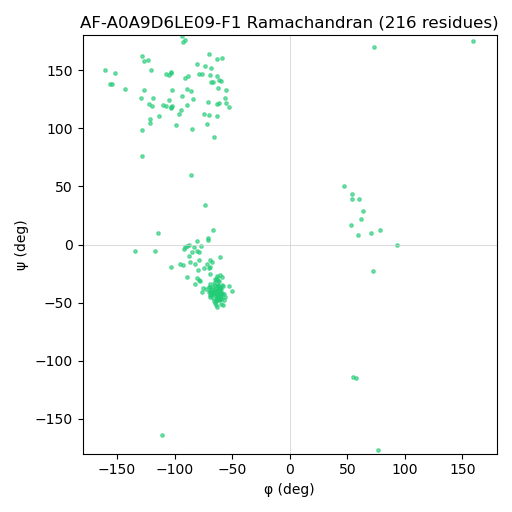0.103 1.00 95.50 173 ALA A C 1
ATOM 1295 O O . ALA A 1 173 ? -3.817 14.574 -0.188 1.00 95.50 173 ALA A O 1
ATOM 1296 N N . ALA A 1 174 ? -2.088 13.884 1.078 1.00 96.19 174 ALA A N 1
ATOM 1297 C CA . ALA A 1 174 ? -2.863 12.942 1.878 1.00 96.19 174 ALA A CA 1
ATOM 1298 C C . ALA A 1 174 ? -3.963 13.654 2.682 1.00 96.19 174 ALA A C 1
ATOM 1300 O O . ALA A 1 174 ? -5.102 13.199 2.688 1.00 96.19 174 ALA A O 1
ATOM 1301 N N . LEU A 1 175 ? -3.651 14.791 3.314 1.00 97.31 175 LEU A N 1
ATOM 1302 C CA . LEU A 1 175 ? -4.614 15.594 4.069 1.00 97.31 175 LEU A CA 1
ATOM 1303 C C . LEU A 1 175 ? -5.770 16.071 3.181 1.00 97.31 175 LEU A C 1
ATOM 1305 O O . LEU A 1 175 ? -6.929 15.854 3.524 1.00 97.31 175 LEU A O 1
ATOM 1309 N N . LEU A 1 176 ? -5.467 16.688 2.037 1.00 96.81 176 LEU A N 1
ATOM 1310 C CA . LEU A 1 176 ? -6.486 17.191 1.113 1.00 96.81 176 LEU A CA 1
ATOM 1311 C C . LEU A 1 176 ? -7.316 16.054 0.512 1.00 96.81 176 LEU A C 1
ATOM 1313 O O . LEU A 1 176 ? -8.532 16.183 0.402 1.00 96.81 176 LEU A O 1
ATOM 1317 N N . ALA A 1 177 ? -6.690 14.924 0.173 1.00 95.25 177 ALA A N 1
ATOM 1318 C CA . ALA A 1 177 ? -7.402 13.747 -0.314 1.00 95.25 177 ALA A CA 1
ATOM 1319 C C . ALA A 1 177 ? -8.369 13.181 0.738 1.00 95.25 177 ALA A C 1
ATOM 1321 O O . ALA A 1 177 ? -9.510 12.854 0.412 1.00 95.25 177 ALA A O 1
ATOM 1322 N N . MET A 1 178 ? -7.939 13.102 2.001 1.00 96.62 178 MET A N 1
ATOM 1323 C CA . MET A 1 178 ? -8.785 12.642 3.103 1.00 96.62 178 MET A CA 1
ATOM 1324 C C . MET A 1 178 ? -9.917 13.625 3.415 1.00 96.62 178 MET A C 1
ATOM 1326 O O . MET A 1 178 ? -11.026 13.179 3.680 1.00 96.62 178 MET A O 1
ATOM 1330 N N . LEU A 1 179 ? -9.672 14.939 3.365 1.00 96.06 179 LEU A N 1
ATOM 1331 C CA . LEU A 1 179 ? -10.705 15.960 3.592 1.00 96.06 179 LEU A CA 1
ATOM 1332 C C . LEU A 1 179 ? -11.740 16.011 2.464 1.00 96.06 179 LEU A C 1
ATOM 1334 O O . LEU A 1 179 ? -12.917 16.241 2.726 1.00 96.06 179 LEU A O 1
ATOM 1338 N N . ASN A 1 180 ? -11.318 15.755 1.226 1.00 94.50 180 ASN A N 1
ATOM 1339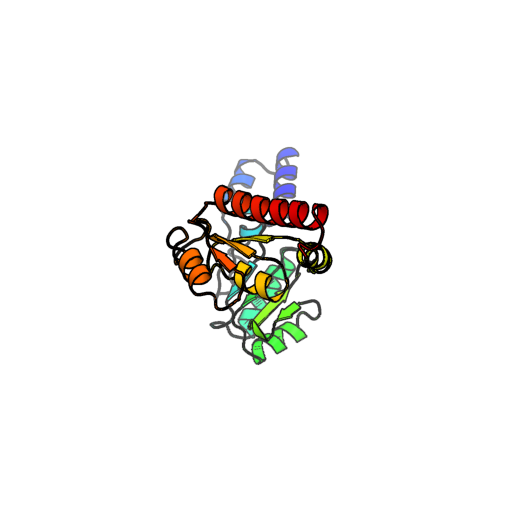 C CA . ASN A 1 180 ? -12.205 15.722 0.064 1.00 94.50 180 ASN A CA 1
ATOM 1340 C C . ASN A 1 180 ? -12.971 14.397 -0.081 1.00 94.50 180 ASN A C 1
ATOM 1342 O O . ASN A 1 180 ? -13.684 14.213 -1.069 1.00 94.50 180 ASN A O 1
ATOM 1346 N N . THR A 1 181 ? -12.821 13.450 0.850 1.00 91.31 181 THR A N 1
ATOM 1347 C CA . THR A 1 181 ? -13.535 12.176 0.760 1.00 91.31 181 THR A CA 1
ATOM 1348 C C . THR A 1 181 ? -15.048 12.377 0.814 1.00 91.31 181 THR A C 1
ATOM 1350 O O . THR A 1 181 ? -15.572 13.098 1.659 1.00 91.31 181 THR A O 1
ATOM 1353 N N . CYS A 1 182 ? -15.774 11.695 -0.072 1.00 90.12 182 CYS A N 1
ATOM 1354 C CA . CYS A 1 182 ? -17.235 11.622 -0.010 1.00 90.12 182 CYS A CA 1
ATOM 1355 C C . CYS A 1 182 ? -17.724 10.441 0.844 1.00 90.12 182 CYS A C 1
ATOM 1357 O O . CYS A 1 182 ? -18.931 10.232 0.961 1.00 90.12 182 CYS A O 1
ATOM 1359 N N . ALA A 1 183 ? -16.812 9.632 1.399 1.00 82.62 183 ALA A N 1
ATOM 1360 C CA . ALA A 1 183 ? -17.190 8.498 2.226 1.00 82.62 183 ALA A CA 1
ATOM 1361 C C . ALA A 1 183 ? -17.749 8.995 3.574 1.00 82.62 183 ALA A C 1
ATOM 1363 O O . ALA A 1 183 ? -17.053 9.716 4.296 1.00 82.62 183 ALA A O 1
ATOM 1364 N N . PRO A 1 184 ? -18.991 8.632 3.939 1.00 78.62 184 PRO A N 1
ATOM 1365 C CA . PRO A 1 184 ? -19.587 9.081 5.188 1.00 78.62 184 PRO A CA 1
ATOM 1366 C C . PRO A 1 184 ? -18.878 8.458 6.397 1.00 78.62 184 PRO A C 1
ATOM 1368 O O . PRO A 1 184 ? -18.352 7.348 6.329 1.00 78.62 184 PRO A O 1
ATOM 1371 N N . GLY A 1 185 ? -18.897 9.167 7.528 1.00 83.69 185 GLY A N 1
ATOM 1372 C CA . GLY A 1 185 ? -18.341 8.667 8.790 1.00 83.69 185 GLY A CA 1
ATOM 1373 C C . GLY A 1 185 ? -16.816 8.749 8.903 1.00 83.69 185 GLY A C 1
ATOM 1374 O O . GLY A 1 185 ? -16.258 8.150 9.823 1.0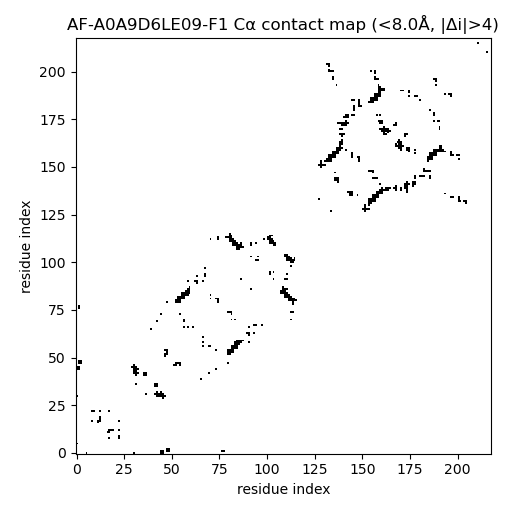0 83.69 185 GLY A O 1
ATOM 1375 N N . VAL A 1 186 ? -16.150 9.484 8.004 1.00 95.00 186 VAL A N 1
ATOM 1376 C CA . VAL A 1 186 ? -14.717 9.793 8.095 1.00 95.00 186 VAL A CA 1
ATOM 1377 C C . VAL A 1 186 ? -14.502 11.133 8.804 1.00 95.00 186 VAL A C 1
ATOM 1379 O O . VAL A 1 186 ? -15.045 12.153 8.390 1.00 95.00 186 VAL A O 1
ATOM 1382 N N . THR A 1 187 ? -13.655 11.138 9.833 1.00 95.56 187 THR A N 1
ATOM 1383 C CA . THR A 1 187 ? -13.174 12.347 10.520 1.00 95.56 187 THR A CA 1
ATOM 1384 C C . THR A 1 187 ? -11.662 12.430 10.381 1.00 95.56 187 THR A C 1
ATOM 1386 O O . THR A 1 187 ? -10.966 11.485 10.741 1.00 95.56 187 THR A O 1
ATOM 1389 N N . VAL A 1 188 ? -11.139 13.551 9.887 1.00 97.06 188 VAL A N 1
ATOM 1390 C CA . VAL A 1 188 ? -9.708 13.716 9.579 1.00 97.06 188 VAL A CA 1
ATOM 1391 C C . VAL A 1 188 ? -9.008 14.528 10.670 1.00 97.06 188 VAL A C 1
ATOM 1393 O O . VAL A 1 188 ? -9.508 15.574 11.080 1.00 97.06 188 VAL A O 1
ATOM 1396 N N . SER A 1 189 ? -7.854 14.057 11.146 1.00 92.31 189 SER A N 1
ATOM 1397 C CA . SER A 1 189 ? -6.975 14.804 12.055 1.00 92.31 189 SER A CA 1
ATOM 1398 C C . SER A 1 189 ? -5.902 15.592 11.298 1.00 92.31 189 SER A C 1
ATOM 1400 O O . SER A 1 189 ? -5.703 15.423 10.097 1.00 92.31 189 SER A O 1
ATOM 1402 N N . ASN A 1 190 ? -5.130 16.402 12.026 1.00 95.19 190 ASN A N 1
ATOM 1403 C CA . ASN A 1 190 ? -3.909 16.998 11.481 1.00 95.19 190 ASN A CA 1
ATOM 1404 C C . ASN A 1 190 ? -2.909 15.923 11.016 1.00 95.19 190 ASN A C 1
ATOM 1406 O O . ASN A 1 190 ? -2.961 14.771 11.466 1.00 95.19 190 ASN A O 1
ATOM 1410 N N . ILE A 1 191 ? -1.980 16.343 10.152 1.00 96.25 191 ILE A N 1
ATOM 1411 C CA . ILE A 1 191 ? -0.860 15.521 9.681 1.00 96.25 191 ILE A CA 1
ATOM 1412 C C . ILE A 1 191 ? -0.067 14.996 10.884 1.00 96.25 191 ILE A C 1
ATOM 1414 O O . ILE A 1 191 ? 0.216 15.741 11.820 1.00 96.25 191 ILE A O 1
ATOM 1418 N N . ASP A 1 192 ? 0.229 13.697 10.862 1.00 90.94 192 ASP A N 1
ATOM 1419 C CA . ASP A 1 192 ? 0.924 12.921 11.895 1.00 90.94 192 ASP A CA 1
ATOM 1420 C C . ASP A 1 192 ? 0.245 12.905 13.277 1.00 90.94 192 ASP A C 1
ATOM 1422 O O . ASP A 1 192 ? 0.779 12.345 14.237 1.00 90.94 192 ASP A O 1
ATOM 1426 N N . ASN A 1 193 ? -0.975 13.437 13.403 1.00 88.19 193 ASN A N 1
ATOM 1427 C CA . ASN A 1 193 ? -1.682 13.499 14.678 1.00 88.19 193 ASN A CA 1
ATOM 1428 C C . ASN A 1 193 ? -2.462 12.208 14.994 1.00 88.19 193 ASN A C 1
ATOM 1430 O O . ASN A 1 193 ? -3.680 12.204 15.196 1.00 88.19 193 ASN A O 1
ATOM 1434 N N . GLY A 1 194 ? -1.734 11.092 15.076 1.00 73.25 194 GLY A N 1
ATOM 1435 C CA . GLY A 1 194 ? -2.298 9.793 15.454 1.00 73.25 194 GLY A CA 1
ATOM 1436 C C . GLY A 1 194 ? -2.868 9.768 16.875 1.00 73.25 194 GLY A C 1
ATOM 1437 O O . GLY A 1 194 ? -3.828 9.046 17.143 1.00 73.25 194 GLY A O 1
ATOM 1438 N N . PHE A 1 195 ? -2.322 10.593 17.772 1.00 74.19 195 PHE A N 1
ATOM 1439 C CA . PHE A 1 195 ? -2.782 10.700 19.154 1.00 74.19 195 PHE A CA 1
ATOM 1440 C C . PHE A 1 195 ? -4.224 11.211 19.241 1.00 74.19 195 PHE A C 1
ATOM 1442 O O . PHE A 1 195 ? -5.065 10.548 19.847 1.00 74.19 195 PHE A O 1
ATOM 1449 N N . SER A 1 196 ? -4.543 12.352 18.617 1.00 68.81 196 SER A N 1
ATOM 1450 C CA . SER A 1 196 ? -5.901 12.905 18.685 1.00 68.81 196 SER A CA 1
ATOM 1451 C C . SER A 1 196 ? -6.927 11.993 18.016 1.00 68.81 196 SER A C 1
ATOM 1453 O O . SER A 1 196 ? -8.024 11.834 18.548 1.00 68.81 196 SER A O 1
ATOM 1455 N N . ALA A 1 197 ? -6.570 11.350 16.900 1.00 77.38 197 ALA A N 1
ATOM 1456 C CA . ALA A 1 197 ? -7.445 10.385 16.239 1.00 77.38 197 ALA A CA 1
ATOM 1457 C C . ALA A 1 197 ? -7.739 9.165 17.128 1.00 77.38 197 ALA A C 1
ATOM 1459 O O . ALA A 1 197 ? -8.898 8.779 17.286 1.00 77.38 197 ALA A O 1
ATOM 1460 N N . ALA A 1 198 ? -6.712 8.593 17.766 1.00 64.81 198 ALA A N 1
ATOM 1461 C CA . ALA A 1 198 ? -6.883 7.477 18.692 1.00 64.81 198 ALA A CA 1
ATOM 1462 C C . ALA A 1 198 ? -7.689 7.875 19.937 1.00 64.81 198 ALA A C 1
ATOM 1464 O O . ALA A 1 198 ? -8.576 7.136 20.361 1.00 64.81 198 ALA A O 1
ATOM 1465 N N . TYR A 1 199 ? -7.428 9.054 20.503 1.00 68.38 199 TYR A N 1
ATOM 1466 C CA . TYR A 1 199 ? -8.156 9.555 21.667 1.00 68.38 199 TYR A CA 1
ATOM 1467 C C . TYR A 1 199 ? -9.645 9.775 21.358 1.00 68.38 199 TYR A C 1
ATOM 1469 O O . TYR A 1 199 ? -10.509 9.331 22.116 1.00 68.38 199 TYR A O 1
ATOM 1477 N N . ALA A 1 200 ? -9.960 10.381 20.208 1.00 71.56 200 ALA A N 1
ATOM 1478 C CA . ALA A 1 200 ? -11.335 10.558 19.746 1.00 71.56 200 ALA A CA 1
ATOM 1479 C C . ALA A 1 200 ? -12.048 9.211 19.534 1.00 71.56 200 ALA A C 1
ATOM 1481 O O . ALA A 1 200 ? -13.173 9.028 20.005 1.00 71.56 200 ALA A O 1
ATOM 1482 N N . ALA A 1 201 ? -11.373 8.238 18.911 1.00 78.38 201 ALA A N 1
ATOM 1483 C CA . ALA A 1 201 ? -11.897 6.885 18.746 1.00 78.38 201 ALA A CA 1
ATOM 1484 C C . ALA A 1 201 ? -12.194 6.212 20.098 1.00 78.38 201 ALA A C 1
ATOM 1486 O O . ALA A 1 201 ? -13.272 5.647 20.292 1.00 78.38 201 ALA A O 1
ATOM 1487 N N . CYS A 1 202 ? -11.272 6.314 21.059 1.00 70.62 202 CYS A N 1
ATOM 1488 C CA . CYS A 1 202 ? -11.450 5.785 22.411 1.00 70.62 202 CYS A CA 1
ATOM 1489 C C . CYS A 1 202 ? -12.643 6.420 23.132 1.00 70.62 202 CYS A C 1
ATOM 1491 O O . CYS A 1 202 ? -13.403 5.698 23.777 1.00 70.62 202 CYS A O 1
ATOM 1493 N N . ASN A 1 203 ? -12.849 7.733 22.994 1.00 72.69 203 ASN A N 1
ATOM 1494 C CA . ASN A 1 203 ? -14.003 8.415 23.580 1.00 72.69 203 ASN A CA 1
ATOM 1495 C C . ASN A 1 203 ? -15.321 7.889 23.013 1.00 72.69 203 ASN A C 1
ATOM 1497 O O . ASN A 1 203 ? -16.225 7.570 23.780 1.00 72.69 203 ASN A O 1
ATOM 1501 N N . VAL A 1 204 ? -15.415 7.713 21.692 1.00 81.50 204 VAL A N 1
ATOM 1502 C CA . VAL A 1 204 ? -16.609 7.123 21.071 1.00 81.50 204 VAL A CA 1
ATOM 1503 C C . VAL A 1 204 ? -16.851 5.706 21.588 1.00 81.50 204 VAL A C 1
ATOM 1505 O O . VAL A 1 204 ? -17.961 5.380 22.003 1.00 81.50 204 VAL A O 1
ATOM 1508 N N . VAL A 1 205 ? -15.818 4.863 21.634 1.00 78.75 205 VAL A N 1
ATOM 1509 C CA . VAL A 1 205 ? -15.947 3.492 22.153 1.00 78.75 205 VAL A CA 1
ATOM 1510 C C . VAL A 1 205 ? -16.369 3.482 23.622 1.00 78.75 205 VAL A C 1
ATOM 1512 O O . VAL A 1 205 ? -17.170 2.635 24.021 1.00 78.75 205 VAL A O 1
ATOM 1515 N N . ARG A 1 206 ? -15.850 4.407 24.431 1.00 69.81 206 ARG A N 1
ATOM 1516 C CA . ARG A 1 206 ? -16.216 4.555 25.840 1.00 69.81 206 ARG A CA 1
ATOM 1517 C C . ARG A 1 206 ? -17.686 4.947 25.991 1.00 69.81 206 ARG A C 1
ATOM 1519 O O . ARG A 1 206 ? -18.406 4.227 26.675 1.00 69.81 206 ARG A O 1
ATOM 1526 N N . LEU A 1 207 ? -18.132 5.991 25.296 1.00 79.75 207 LEU A N 1
ATOM 1527 C CA . LEU A 1 207 ? -19.526 6.448 25.316 1.00 79.75 207 LEU A CA 1
ATOM 1528 C C . LEU A 1 207 ? -20.488 5.349 24.847 1.00 79.75 207 LEU A C 1
ATOM 1530 O O . LEU A 1 207 ? -21.515 5.111 25.473 1.00 79.75 207 LEU A O 1
ATOM 1534 N N . LEU A 1 208 ? -20.128 4.598 23.800 1.00 81.19 208 LEU A N 1
ATOM 1535 C CA . LEU A 1 208 ? -20.917 3.451 23.335 1.00 81.19 208 LEU A CA 1
ATOM 1536 C C . LEU A 1 208 ? -21.023 2.340 24.389 1.00 81.19 208 LEU A C 1
ATOM 1538 O O . LEU A 1 208 ? -22.043 1.657 24.467 1.00 81.19 208 LEU A O 1
ATOM 1542 N N . ARG A 1 209 ? -19.970 2.112 25.181 1.00 77.88 209 ARG A N 1
ATOM 1543 C CA . ARG A 1 209 ? -19.992 1.132 26.278 1.00 77.88 209 ARG A CA 1
ATOM 1544 C C . ARG A 1 209 ? -20.821 1.623 27.459 1.00 77.88 209 ARG A C 1
ATOM 1546 O O . ARG A 1 209 ? -21.509 0.806 28.059 1.00 77.88 209 ARG A O 1
ATOM 1553 N N . GLU A 1 210 ? -20.750 2.910 27.784 1.00 78.56 210 GLU A N 1
ATOM 1554 C CA . GLU A 1 210 ? -21.546 3.545 28.841 1.00 78.56 210 GLU A CA 1
ATOM 1555 C C . GLU A 1 210 ? -23.041 3.509 28.484 1.00 78.56 210 GLU A C 1
ATOM 1557 O O . GLU A 1 210 ? -23.821 2.922 29.229 1.00 78.56 210 GLU A O 1
ATOM 1562 N N . ALA A 1 211 ? -23.422 3.940 27.278 1.00 83.88 211 ALA A N 1
ATOM 1563 C CA . ALA A 1 211 ? -24.808 3.882 26.800 1.00 83.88 211 ALA A CA 1
ATOM 1564 C C . ALA A 1 211 ? -25.388 2.452 26.782 1.00 83.88 211 ALA A C 1
ATOM 1566 O O . ALA A 1 211 ? -26.561 2.235 27.068 1.00 83.88 211 ALA A O 1
ATOM 1567 N N . ARG A 1 212 ? -24.564 1.436 26.484 1.00 83.56 212 ARG A N 1
ATOM 1568 C CA . ARG A 1 212 ? -24.987 0.024 26.563 1.00 83.56 212 ARG A CA 1
ATOM 1569 C C . ARG A 1 212 ? -25.217 -0.464 27.995 1.00 83.56 212 ARG A C 1
ATOM 1571 O O . ARG A 1 212 ? -25.940 -1.439 28.169 1.00 83.56 212 ARG A O 1
ATOM 1578 N N . ARG A 1 213 ? -24.571 0.148 28.992 1.00 79.56 213 ARG A N 1
ATOM 1579 C CA . ARG A 1 213 ? -24.737 -0.196 30.415 1.00 79.56 213 ARG A CA 1
ATOM 1580 C C . ARG A 1 213 ? -25.969 0.461 31.024 1.00 79.56 213 ARG A C 1
ATOM 1582 O O . ARG A 1 213 ? -26.586 -0.148 31.886 1.00 79.56 213 ARG A O 1
ATOM 1589 N N . GLU A 1 214 ? -26.309 1.664 30.578 1.00 76.19 214 GLU A N 1
ATOM 1590 C CA . GLU A 1 214 ? -27.440 2.437 31.108 1.00 76.19 214 GLU A CA 1
ATOM 1591 C C . GLU A 1 214 ? -28.803 1.967 30.565 1.00 76.19 214 GLU A C 1
ATOM 1593 O O . GLU A 1 214 ? -29.835 2.278 31.152 1.00 76.19 214 GLU A O 1
ATOM 1598 N N . GLY A 1 215 ? -28.818 1.138 29.512 1.00 60.16 215 GLY A N 1
ATOM 1599 C CA . GLY A 1 215 ? -30.052 0.697 28.855 1.00 60.16 215 GLY A CA 1
ATOM 1600 C C . GLY A 1 215 ? -30.688 1.820 28.019 1.00 60.16 215 GLY A C 1
ATOM 1601 O O . GLY A 1 215 ? -30.226 2.959 28.063 1.00 60.16 215 GLY A O 1
ATOM 1602 N N . PRO A 1 216 ? -31.705 1.527 27.187 1.00 62.81 216 PRO A N 1
ATOM 1603 C CA . PRO A 1 216 ? -32.380 2.573 26.428 1.00 62.81 216 PRO A CA 1
ATOM 1604 C C . PRO A 1 216 ? -33.018 3.572 27.400 1.00 62.81 216 PRO A C 1
ATOM 1606 O O . PRO A 1 216 ? -33.841 3.186 28.228 1.00 62.81 216 PRO A O 1
ATOM 1609 N N . VAL A 1 217 ? -32.629 4.845 27.293 1.00 62.59 217 VAL A N 1
ATOM 1610 C CA . VAL A 1 217 ? -33.330 5.946 27.959 1.00 62.59 217 VAL A CA 1
ATOM 1611 C C . VAL A 1 217 ? -34.738 5.978 27.362 1.00 62.59 217 VAL A C 1
ATOM 1613 O O . VAL A 1 217 ? -34.887 6.210 26.162 1.00 62.59 217 VAL A O 1
ATOM 1616 N N . SER A 1 218 ? -35.724 5.618 28.185 1.00 52.84 218 SER A N 1
ATOM 1617 C CA . SER A 1 218 ? -37.155 5.583 27.860 1.00 52.84 218 SER A CA 1
ATOM 1618 C C . SER A 1 218 ? -37.693 6.946 27.453 1.00 52.84 218 SER A C 1
ATOM 1620 O O . SER A 1 218 ? -37.343 7.912 28.172 1.00 52.84 218 SER A O 1
#

Solvent-accessible surface area (backbone atoms only — not comparable to full-atom values): 12173 Å² total; per-residue (Å²): 101,44,68,67,55,48,52,50,53,52,51,33,36,75,70,66,76,37,57,68,67,61,53,48,52,66,60,68,60,55,46,52,56,87,91,62,55,71,87,83,52,85,55,70,48,35,50,49,69,76,63,75,49,54,51,75,44,78,34,68,90,44,54,59,68,58,45,50,56,54,52,50,55,49,61,74,65,38,101,47,30,37,39,36,32,57,43,55,71,68,48,47,50,55,47,46,73,76,36,75,85,38,48,75,37,78,92,74,21,30,39,20,39,63,55,72,83,79,78,71,60,64,80,56,50,64,58,55,48,71,35,78,48,45,76,35,75,31,35,36,69,17,59,60,44,50,56,49,33,76,63,30,88,35,48,29,27,26,21,15,21,44,58,59,66,83,82,9,63,69,9,50,37,3,41,52,42,50,68,68,48,85,44,69,58,63,46,74,43,56,69,65,32,54,64,62,31,49,50,55,40,50,50,53,49,47,51,56,52,50,52,66,70,73,47,84,87,126

Secondary structure (DSSP, 8-state):
--HHHHHHHHHHHHTTSS-HHHHHHHHHT-S--GGG--SS-----SHHHHH---EEEE-TTS-HHHHHHHHHHHHHH-SS-EEEES--HHHHHHHHHH-TTSEEETTTTEEEETPPP---THHHHHHHHT-SSEEEEE-TT--HHHHHHHH-SS-EEEEE-S---GGGGGGHHHHHHHHT---TTEEEPPTT-HHHHHHHHHHHHHHHHHHHHH----

Radius of gyration: 25.03 Å; Cα contacts (8 Å, |Δi|>4): 337; chains: 1; bounding box: 80×38×60 Å

pLDDT: mean 78.97, std 14.12, range [42.72, 97.38]